Protein AF-A0A2V2CB16-F1 (afdb_monomer_lite)

Sequence (191 aa):
MALNQEYFDAIHIDVVKKKYYNANKVEAVFSDIRRQAEALYAENESMKAQLAAMNGKKFEIGDAVLSAQAIYREIVDKARARAAEIIAQAERQRDEAEEEIRQRQESAVQRVETCYARIKEQHMACIEAINSEWQEFLCGLFPEDAEQSVPPAAEFDSGPEAEPMAAPDDLEDKIGAIAQELFSIGAEDED

Secondary structure (DSSP, 8-state):
----HHHHHS------S-TT--HHHHHHHHHHHHHHHHHHHHHHHHHHHHHHHHHHHHHHHHHHHHHHHHHHHHHHHHHHHHHHHHHHHHHHHHHHHHHHHHHHHHHHHHHHHHHHHHHHHHHHHHHHHHHHHHHHHHHHHS-GGGTT-----------------PPPTTHHHHHHHHHHHHHHHTTSS--

Foldseek 3Di:
DQPAPVVLVVDDDPPPPDPPDDPVVVVVVSVVVNVVSVVVVVVVVVVVVVVVVVVVVVVVVVVVVVVVVVVVVVVVVVVVVVVVVVVVVVVVVVVVVVVVVVVVVVVVVVVVVVVVVVVVVVVVVVVVVVVVVVVCVVCVVDPVVPVPDDDPDDDPPPDDDDDDPDDPPCPVVVVVVVVVVVVVVVVVPPD

Radius of gyration: 61.18 Å; chains: 1; bounding box: 100×43×168 Å

pLDDT: mean 82.03, std 17.55, range [42.16, 98.38]

Structure (mmCIF, N/CA/C/O backbone):
data_AF-A0A2V2CB16-F1
#
_entry.id   AF-A0A2V2CB16-F1
#
loop_
_atom_site.group_PDB
_atom_site.id
_atom_site.type_symbol
_atom_site.label_atom_id
_atom_site.label_alt_id
_atom_site.label_comp_id
_atom_site.label_asym_id
_atom_site.label_entity_id
_atom_site.label_seq_id
_atom_site.pdbx_PDB_ins_code
_atom_site.Cartn_x
_atom_site.Cartn_y
_atom_site.Cartn_z
_atom_site.occupancy
_atom_site.B_iso_or_equiv
_atom_site.auth_seq_id
_atom_site.auth_comp_id
_atom_site.auth_asym_id
_atom_site.auth_atom_id
_atom_site.pdbx_PDB_model_num
ATOM 1 N N . MET A 1 1 ? -44.472 4.057 44.246 1.00 50.03 1 MET A N 1
ATOM 2 C CA . MET A 1 1 ? -44.584 4.159 45.716 1.00 50.03 1 MET A CA 1
ATOM 3 C C . MET A 1 1 ? -43.470 3.338 46.318 1.00 50.03 1 MET A C 1
ATOM 5 O O . MET A 1 1 ? -43.195 2.254 45.825 1.00 50.03 1 MET A O 1
ATOM 9 N N . ALA A 1 2 ? -42.794 3.901 47.300 1.00 61.88 2 ALA A N 1
ATOM 10 C CA . ALA A 1 2 ? -41.527 3.440 47.820 1.00 61.88 2 ALA A CA 1
ATOM 11 C C . ALA A 1 2 ? -41.808 2.895 49.239 1.00 61.88 2 ALA A C 1
ATOM 13 O O . ALA A 1 2 ? -42.367 3.623 50.059 1.00 61.88 2 ALA A O 1
ATOM 14 N N . LEU A 1 3 ? -41.556 1.600 49.488 1.00 65.56 3 LEU A N 1
ATOM 15 C CA . LEU A 1 3 ? -41.720 0.953 50.803 1.00 65.56 3 LEU A CA 1
ATOM 16 C C . LEU A 1 3 ? -40.627 1.459 51.759 1.00 65.56 3 LEU A C 1
ATOM 18 O O . LEU A 1 3 ? -39.617 0.794 51.965 1.00 65.56 3 LEU A O 1
ATOM 22 N N . ASN A 1 4 ? -40.807 2.673 52.268 1.00 68.50 4 ASN A N 1
ATOM 23 C CA . ASN A 1 4 ? -39.802 3.420 53.027 1.00 68.50 4 ASN A CA 1
ATOM 24 C C . ASN A 1 4 ? -40.134 3.397 54.522 1.00 68.50 4 ASN A C 1
ATOM 26 O O . ASN A 1 4 ? -41.269 3.089 54.884 1.00 68.50 4 ASN A O 1
ATOM 30 N N . GLN A 1 5 ? -39.196 3.810 55.381 1.00 70.56 5 GLN A N 1
ATOM 31 C CA . GLN A 1 5 ? -39.435 3.991 56.824 1.00 70.56 5 GLN A CA 1
ATOM 32 C C . GLN A 1 5 ? -40.754 4.735 57.091 1.00 70.56 5 GLN A C 1
ATOM 34 O O . GLN A 1 5 ? -41.628 4.227 57.780 1.00 70.56 5 GLN A O 1
ATOM 39 N N . GLU A 1 6 ? -40.954 5.865 56.406 1.00 74.69 6 GLU A N 1
ATOM 40 C CA . GLU A 1 6 ? -42.157 6.700 56.506 1.00 74.69 6 GLU A CA 1
ATOM 41 C C . GLU A 1 6 ? -43.448 5.955 56.137 1.00 74.69 6 GLU A C 1
ATOM 43 O O . GLU A 1 6 ? -44.493 6.187 56.739 1.00 74.69 6 GLU A O 1
ATOM 48 N N . TYR A 1 7 ? -43.389 5.032 55.170 1.00 76.88 7 TYR A N 1
ATOM 49 C CA . TYR A 1 7 ? -44.537 4.206 54.795 1.00 76.88 7 TYR A CA 1
ATOM 50 C C . TYR A 1 7 ? -44.883 3.208 55.904 1.00 76.88 7 TYR A C 1
ATOM 52 O O . TYR A 1 7 ? -46.056 3.031 56.217 1.00 76.88 7 TYR A O 1
ATOM 60 N N . PHE A 1 8 ? -43.880 2.582 56.524 1.00 70.94 8 PHE A N 1
ATOM 61 C CA . PHE A 1 8 ? -44.095 1.641 57.626 1.00 70.94 8 PHE A CA 1
ATOM 62 C C . PHE A 1 8 ? -44.420 2.320 58.959 1.00 70.94 8 PHE A C 1
ATOM 64 O O . PHE A 1 8 ? -45.056 1.700 59.811 1.00 70.94 8 PHE A O 1
ATOM 71 N N . ASP A 1 9 ? -44.001 3.566 59.151 1.00 71.44 9 ASP A N 1
ATOM 72 C CA . ASP A 1 9 ? -44.312 4.366 60.338 1.00 71.44 9 ASP A CA 1
ATOM 73 C C . ASP A 1 9 ? -45.721 4.971 60.253 1.00 71.44 9 ASP A C 1
ATOM 75 O O . ASP A 1 9 ? -46.390 5.140 61.271 1.00 71.44 9 ASP A O 1
ATOM 79 N N . ALA A 1 10 ? -46.227 5.209 59.038 1.00 76.00 10 ALA A N 1
ATOM 80 C CA . ALA A 1 10 ? -47.612 5.613 58.799 1.00 76.00 10 ALA A CA 1
ATOM 81 C C . ALA A 1 10 ? -48.637 4.478 59.022 1.00 76.00 10 ALA A C 1
ATOM 83 O O . ALA A 1 10 ? -49.836 4.745 59.143 1.00 76.00 10 ALA A O 1
ATOM 84 N N . ILE A 1 11 ? -48.201 3.213 59.089 1.00 70.69 11 ILE A N 1
ATOM 85 C CA . ILE A 1 11 ? -49.077 2.066 59.372 1.00 70.69 11 ILE A CA 1
ATOM 86 C C . ILE A 1 11 ? -49.297 1.979 60.887 1.00 70.69 11 ILE A C 1
ATOM 88 O O . ILE A 1 11 ? -48.547 1.329 61.612 1.00 70.69 11 ILE A O 1
ATOM 92 N N . HIS A 1 12 ? -50.357 2.624 61.375 1.00 62.97 12 HIS A N 1
ATOM 93 C CA . HIS A 1 12 ? -50.778 2.505 62.768 1.00 62.97 12 HIS A CA 1
ATOM 94 C C . HIS A 1 12 ? -51.846 1.414 62.911 1.00 62.97 12 HIS A C 1
ATOM 96 O O . HIS A 1 12 ? -52.990 1.584 62.489 1.00 62.97 12 HIS A O 1
ATOM 102 N N . ILE A 1 13 ? -51.474 0.266 63.482 1.00 63.03 13 ILE A N 1
ATOM 103 C CA . ILE A 1 13 ? -52.421 -0.816 63.771 1.00 63.03 13 ILE A CA 1
ATOM 104 C C . ILE A 1 13 ? -52.946 -0.612 65.185 1.00 63.03 13 ILE A C 1
ATOM 106 O O . ILE A 1 13 ? -52.249 -0.873 66.164 1.00 63.03 13 ILE A O 1
ATOM 110 N N . ASP A 1 14 ? -54.194 -0.167 65.289 1.00 58.72 14 ASP A N 1
ATOM 111 C CA . ASP A 1 14 ? -54.889 -0.043 66.565 1.00 58.72 14 ASP A CA 1
ATOM 112 C C . ASP A 1 14 ? -55.255 -1.447 67.081 1.00 58.72 14 ASP A C 1
ATOM 114 O O . ASP A 1 14 ? -56.290 -2.030 66.737 1.00 58.72 14 ASP A O 1
ATOM 118 N N . VAL A 1 15 ? -54.353 -2.056 67.859 1.00 55.62 15 VAL A N 1
ATOM 119 C CA . VAL A 1 15 ? -54.545 -3.385 68.463 1.00 55.62 15 VAL A CA 1
ATOM 120 C C . VAL A 1 15 ? -55.490 -3.262 69.664 1.00 55.62 15 VAL A C 1
ATOM 122 O O . VAL A 1 15 ? -55.146 -3.538 70.814 1.00 55.62 15 VAL A O 1
ATOM 125 N N . VAL A 1 16 ? -56.730 -2.845 69.413 1.00 49.88 16 VAL A N 1
ATOM 126 C CA . VAL A 1 16 ? -57.793 -2.820 70.419 1.00 49.88 16 VAL A CA 1
ATOM 127 C C . VAL A 1 16 ? -58.124 -4.258 70.794 1.00 49.88 16 VAL A C 1
ATOM 129 O O . VAL A 1 16 ? -58.891 -4.888 70.079 1.00 49.88 16 VAL A O 1
ATOM 132 N N . LYS A 1 17 ? -57.534 -4.782 71.883 1.00 53.44 17 LYS A N 1
ATOM 133 C CA . LYS A 1 17 ? -57.956 -5.932 72.730 1.00 53.44 17 LYS A CA 1
ATOM 134 C C . LYS A 1 17 ? -58.868 -7.007 72.087 1.00 53.44 17 LYS A C 1
ATOM 136 O O . LYS A 1 17 ? -59.773 -7.530 72.738 1.00 53.44 17 LYS A O 1
ATOM 141 N N . LYS A 1 18 ? -58.672 -7.374 70.823 1.00 51.56 18 LYS A N 1
ATOM 142 C CA . LYS A 1 18 ? -59.480 -8.371 70.116 1.00 51.56 18 LYS A CA 1
ATOM 143 C C . LYS A 1 18 ? -58.682 -9.668 70.095 1.00 51.56 18 LYS A C 1
ATOM 145 O O . LYS A 1 18 ? -57.527 -9.678 69.689 1.00 51.56 18 LYS A O 1
ATOM 150 N N . LYS A 1 19 ? -59.324 -10.743 70.561 1.00 58.81 19 LYS A N 1
ATOM 151 C CA . LYS A 1 19 ? -58.827 -12.104 70.870 1.00 58.81 19 LYS A CA 1
ATOM 152 C C . LYS A 1 19 ? -57.999 -12.841 69.788 1.00 58.81 19 LYS A C 1
ATOM 154 O O . LYS A 1 19 ? -57.757 -14.031 69.950 1.00 58.81 19 LYS A O 1
ATOM 159 N N . TYR A 1 20 ? -57.588 -12.202 68.696 1.00 63.41 20 TYR A N 1
ATOM 160 C CA . TYR A 1 20 ? -57.171 -12.889 67.471 1.00 63.41 20 TYR A CA 1
ATOM 161 C C . TYR A 1 20 ? -55.665 -12.830 67.170 1.00 63.41 20 TYR A C 1
ATOM 163 O O . TYR A 1 20 ? -55.170 -13.749 66.525 1.00 63.41 20 TYR A O 1
ATOM 171 N N . TYR A 1 21 ? -54.908 -11.843 67.674 1.00 65.31 21 TYR A N 1
ATOM 172 C CA . TYR A 1 21 ? -53.459 -11.755 67.426 1.00 65.31 21 TYR A CA 1
ATOM 173 C C . TYR A 1 21 ? -52.671 -11.277 68.651 1.00 65.31 21 TYR A C 1
ATOM 175 O O . TYR A 1 21 ? -53.127 -10.434 69.421 1.00 65.31 21 TYR A O 1
ATOM 183 N N . ASN A 1 22 ? -51.469 -11.830 68.836 1.00 79.56 22 ASN A N 1
ATOM 184 C CA . ASN A 1 22 ? -50.544 -11.435 69.898 1.00 79.56 22 ASN A CA 1
ATOM 185 C C . ASN A 1 22 ? -49.755 -10.197 69.447 1.00 79.56 22 ASN A C 1
ATOM 187 O O . ASN A 1 22 ? -48.957 -10.296 68.516 1.00 79.56 22 ASN A O 1
ATOM 191 N N . ALA A 1 23 ? -49.963 -9.064 70.121 1.00 76.06 23 ALA A N 1
ATOM 192 C CA . ALA A 1 23 ? -49.341 -7.782 69.785 1.00 76.06 23 ALA A CA 1
ATOM 193 C C . ALA A 1 23 ? -47.807 -7.860 69.676 1.00 76.06 23 ALA A C 1
ATOM 195 O O . ALA A 1 23 ? -47.240 -7.344 68.722 1.00 76.06 23 ALA A O 1
ATOM 196 N N . ASN A 1 24 ? -47.143 -8.597 70.573 1.00 79.81 24 ASN A N 1
ATOM 197 C CA . ASN A 1 24 ? -45.684 -8.739 70.554 1.00 79.81 24 ASN A CA 1
ATOM 198 C C . ASN A 1 24 ? -45.197 -9.506 69.316 1.00 79.81 24 ASN A C 1
ATOM 200 O O . ASN A 1 24 ? -44.142 -9.200 68.772 1.00 79.81 24 ASN A O 1
ATOM 204 N N . LYS A 1 25 ? -45.963 -10.507 68.859 1.00 81.44 25 LYS A N 1
ATOM 205 C CA . LYS A 1 25 ? -45.630 -11.254 67.635 1.00 81.44 25 LYS A CA 1
ATOM 206 C C . LYS A 1 25 ? -45.849 -10.409 66.384 1.00 81.44 25 LYS A C 1
ATOM 208 O O . LYS A 1 25 ? -45.072 -10.520 65.447 1.00 81.44 25 LYS A O 1
ATOM 213 N N . VAL A 1 26 ? -46.896 -9.586 66.374 1.00 81.75 26 VAL A N 1
ATOM 214 C CA . VAL A 1 26 ? -47.189 -8.676 65.260 1.00 81.75 26 VAL A CA 1
ATOM 215 C C . VAL A 1 26 ? -46.087 -7.623 65.140 1.00 81.75 26 VAL A C 1
ATOM 217 O O . VAL A 1 26 ? -45.531 -7.464 64.059 1.00 81.75 26 VAL A O 1
ATOM 220 N N . GLU A 1 27 ? -45.694 -6.993 66.248 1.00 81.44 27 GLU A N 1
ATOM 221 C CA . GLU A 1 27 ? -44.611 -6.002 66.256 1.00 81.44 27 GLU A CA 1
ATOM 222 C C . GLU A 1 27 ? -43.266 -6.607 65.821 1.00 81.44 27 GLU A C 1
ATOM 224 O O . GLU A 1 27 ? -42.550 -6.012 65.019 1.00 81.44 27 GLU A O 1
ATOM 229 N N . ALA A 1 28 ? -42.945 -7.826 66.273 1.00 84.38 28 ALA A N 1
ATOM 230 C CA . ALA A 1 28 ? -41.733 -8.527 65.848 1.00 84.38 28 ALA A CA 1
ATOM 231 C C . ALA A 1 28 ? -41.701 -8.772 64.327 1.00 84.38 28 ALA A C 1
ATOM 233 O O . ALA A 1 28 ? -40.673 -8.553 63.691 1.00 84.38 28 ALA A O 1
ATOM 234 N N . VAL A 1 29 ? -42.832 -9.172 63.731 1.00 86.50 29 VAL A N 1
ATOM 235 C CA . VAL A 1 29 ? -42.940 -9.370 62.276 1.00 86.50 29 VAL A CA 1
ATOM 236 C C . VAL A 1 29 ? -42.817 -8.043 61.523 1.00 86.50 29 VAL A C 1
ATOM 238 O O . VAL A 1 29 ? -42.115 -7.988 60.518 1.00 86.50 29 VAL A O 1
ATOM 241 N N . PHE A 1 30 ? -43.432 -6.958 62.004 1.00 82.94 30 PHE A N 1
ATOM 242 C CA . PHE A 1 30 ? -43.281 -5.634 61.385 1.00 82.94 30 PHE A CA 1
ATOM 243 C C . PHE A 1 30 ? -41.851 -5.101 61.472 1.00 82.94 30 PHE A C 1
ATOM 245 O O . PHE A 1 30 ? -41.357 -4.534 60.500 1.00 82.94 30 PHE A O 1
ATOM 252 N N . SER A 1 31 ? -41.168 -5.319 62.596 1.00 83.69 31 SER A N 1
ATOM 253 C CA . SER A 1 31 ? -39.754 -4.973 62.751 1.00 83.69 31 SER A CA 1
ATOM 254 C C . SER A 1 31 ? -38.871 -5.732 61.754 1.00 83.69 31 SER A C 1
ATOM 256 O O . SER A 1 31 ? -38.017 -5.121 61.110 1.00 83.69 31 SER A O 1
ATOM 258 N N . ASP A 1 32 ? -39.116 -7.030 61.550 1.00 88.06 32 ASP A N 1
ATOM 259 C CA . ASP A 1 32 ? -38.389 -7.819 60.551 1.00 88.06 32 ASP A CA 1
ATOM 260 C C . ASP A 1 32 ? -38.689 -7.368 59.114 1.00 88.06 32 ASP A C 1
ATOM 262 O O . ASP A 1 32 ? -37.770 -7.271 58.301 1.00 88.06 32 ASP A O 1
ATOM 266 N N . ILE A 1 33 ? -39.947 -7.035 58.802 1.00 85.88 33 ILE A N 1
ATOM 267 C CA . ILE A 1 33 ? -40.339 -6.502 57.487 1.00 85.88 33 ILE A CA 1
ATOM 268 C C . ILE A 1 33 ? -39.667 -5.148 57.223 1.00 85.88 33 ILE A C 1
ATOM 270 O O . ILE A 1 33 ? -39.150 -4.944 56.125 1.00 85.88 33 ILE A O 1
ATOM 274 N N . ARG A 1 34 ? -39.618 -4.244 58.213 1.00 83.75 34 ARG A N 1
ATOM 275 C CA . ARG A 1 34 ? -38.900 -2.959 58.103 1.00 83.75 34 ARG A CA 1
ATOM 276 C C . ARG A 1 34 ? -37.420 -3.186 57.810 1.00 83.75 34 ARG A C 1
ATOM 278 O O . ARG A 1 34 ? -36.908 -2.660 56.827 1.00 83.75 34 ARG A O 1
ATOM 285 N N . ARG A 1 35 ? -36.767 -4.061 58.583 1.00 87.31 35 ARG A N 1
ATOM 286 C CA . ARG A 1 35 ? -35.353 -4.412 58.386 1.00 87.31 35 ARG A CA 1
ATOM 287 C C . ARG A 1 35 ? -35.085 -4.974 56.987 1.00 87.31 35 ARG A C 1
ATOM 289 O O . ARG A 1 35 ? -34.094 -4.615 56.358 1.00 87.31 35 ARG A O 1
ATOM 296 N N . GLN A 1 36 ? -35.953 -5.855 56.491 1.00 87.88 36 GLN A N 1
ATOM 297 C CA . GLN A 1 36 ? -35.824 -6.418 55.144 1.00 87.88 36 GLN A CA 1
ATOM 298 C C . GLN A 1 36 ? -36.053 -5.362 54.055 1.00 87.88 36 GLN A C 1
ATOM 300 O O . GLN A 1 36 ? -35.326 -5.347 53.066 1.00 87.88 36 GLN A O 1
ATOM 305 N N . ALA A 1 37 ? -37.024 -4.465 54.235 1.00 85.69 37 ALA A N 1
ATOM 306 C CA . ALA A 1 37 ? -37.298 -3.391 53.287 1.00 85.69 37 ALA A CA 1
ATOM 307 C C . ALA A 1 37 ? -36.142 -2.381 53.206 1.00 85.69 37 ALA A C 1
ATOM 309 O O . ALA A 1 37 ? -35.749 -2.002 52.106 1.00 85.69 37 ALA A O 1
ATOM 310 N N . GLU A 1 38 ? -35.558 -2.000 54.345 1.00 85.81 38 GLU A N 1
ATOM 311 C CA . GLU A 1 38 ? -34.368 -1.140 54.414 1.00 85.81 38 GLU A CA 1
ATOM 312 C C . GLU A 1 38 ? -33.160 -1.795 53.726 1.00 85.81 38 GLU A C 1
ATOM 314 O O . GLU A 1 38 ? -32.481 -1.155 52.921 1.00 85.81 38 GLU A O 1
ATOM 319 N N . ALA A 1 39 ? -32.925 -3.087 53.981 1.00 89.56 39 ALA A N 1
ATOM 320 C CA . ALA A 1 39 ? -31.847 -3.841 53.342 1.00 89.56 39 ALA A CA 1
ATOM 321 C C . ALA A 1 39 ? -32.021 -3.915 51.816 1.00 89.56 39 ALA A C 1
ATOM 323 O O . ALA A 1 39 ? -31.075 -3.644 51.075 1.00 89.56 39 ALA A O 1
ATOM 324 N N . LEU A 1 40 ? -33.238 -4.207 51.342 1.00 89.19 40 LEU A N 1
ATOM 325 C CA . LEU A 1 40 ? -33.558 -4.224 49.913 1.00 89.19 40 LEU A CA 1
ATOM 326 C C . LEU A 1 40 ? -33.400 -2.843 49.273 1.00 89.19 40 LEU A C 1
ATOM 328 O O . LEU A 1 40 ? -32.948 -2.747 48.134 1.00 89.19 40 LEU A O 1
ATOM 332 N N . TYR A 1 41 ? -33.741 -1.768 49.987 1.00 87.56 41 TYR A N 1
ATOM 333 C CA . TYR A 1 41 ? -33.540 -0.405 49.501 1.00 87.56 41 TYR A CA 1
ATOM 334 C C . TYR A 1 41 ? -32.062 -0.069 49.327 1.00 87.56 41 TYR A C 1
ATOM 336 O O . TYR A 1 41 ? -31.665 0.439 48.276 1.00 87.56 41 TYR A O 1
ATOM 344 N N . ALA A 1 42 ? -31.249 -0.384 50.334 1.00 88.81 42 ALA A N 1
ATOM 345 C CA . ALA A 1 42 ? -29.809 -0.172 50.286 1.00 88.81 42 ALA A CA 1
ATOM 346 C C . ALA A 1 42 ? -29.155 -0.979 49.151 1.00 88.81 42 ALA A C 1
ATOM 348 O O . ALA A 1 42 ? -28.302 -0.460 48.427 1.00 88.81 42 ALA A O 1
ATOM 349 N N . GLU A 1 43 ? -29.589 -2.225 48.945 1.00 92.31 43 GLU A N 1
ATOM 350 C CA . GLU A 1 43 ? -29.127 -3.058 47.835 1.00 92.31 43 GLU A CA 1
ATOM 351 C C . GLU A 1 43 ? -29.545 -2.480 46.475 1.00 92.31 43 GLU A C 1
ATOM 353 O O . GLU A 1 43 ? -28.732 -2.426 45.550 1.00 92.31 43 GLU A O 1
ATOM 358 N N . ASN A 1 44 ? -30.775 -1.970 46.353 1.00 90.94 44 ASN A N 1
ATOM 359 C CA . ASN A 1 44 ? -31.267 -1.356 45.119 1.00 90.94 44 ASN A CA 1
ATOM 360 C C . ASN A 1 44 ? -30.469 -0.097 44.746 1.00 90.94 44 ASN A C 1
ATOM 362 O O . ASN A 1 44 ? -30.072 0.067 43.592 1.00 90.94 44 ASN A O 1
ATOM 366 N N . GLU A 1 45 ? -30.179 0.767 45.720 1.00 92.88 45 GLU A N 1
ATOM 367 C CA . GLU A 1 45 ? -29.344 1.953 45.506 1.00 92.88 45 GLU A CA 1
ATOM 368 C C . GLU A 1 45 ? -27.898 1.580 45.148 1.00 92.88 45 GLU A C 1
ATOM 370 O O . GLU A 1 45 ? -27.324 2.159 44.222 1.00 92.88 45 GLU A O 1
ATOM 375 N N . SER A 1 46 ? -27.330 0.550 45.785 1.00 95.06 46 SER A N 1
ATOM 376 C CA . SER A 1 46 ? -26.013 0.018 45.411 1.00 95.06 46 SER A CA 1
ATOM 377 C C . SER A 1 46 ? -25.999 -0.505 43.971 1.00 95.06 46 SER A C 1
ATOM 379 O O . SER A 1 46 ? -25.108 -0.166 43.191 1.00 95.06 46 SER A O 1
ATOM 381 N N . MET A 1 47 ? -27.019 -1.268 43.572 1.00 94.75 47 MET A N 1
ATOM 382 C CA . MET A 1 47 ? -27.159 -1.787 42.209 1.00 94.75 47 MET A CA 1
ATOM 383 C C . MET A 1 47 ? -27.301 -0.665 41.175 1.00 94.75 47 MET A C 1
ATOM 385 O O . MET A 1 47 ? -26.662 -0.715 40.122 1.00 94.75 47 MET A O 1
ATOM 389 N N . LYS A 1 48 ? -28.073 0.389 41.470 1.00 95.12 48 LYS A N 1
ATOM 390 C CA . LYS A 1 48 ? -28.173 1.574 40.600 1.00 95.12 48 LYS A CA 1
ATOM 391 C C . LYS A 1 48 ? -26.834 2.292 40.455 1.00 95.12 48 LYS A C 1
ATOM 393 O O . LYS A 1 48 ? -26.465 2.654 39.337 1.00 95.12 48 LYS A O 1
ATOM 398 N N . ALA A 1 49 ? -26.094 2.469 41.549 1.00 94.50 49 ALA A N 1
ATOM 399 C CA . ALA A 1 49 ? -24.772 3.089 41.515 1.00 94.50 49 ALA A CA 1
ATOM 400 C C . ALA A 1 49 ? -23.781 2.261 40.676 1.00 94.50 49 ALA A C 1
ATOM 402 O O . ALA A 1 49 ? -23.057 2.810 39.841 1.00 94.50 49 ALA A O 1
ATOM 403 N N . GLN A 1 50 ? -23.796 0.934 40.829 1.00 94.12 50 GLN A N 1
ATOM 404 C CA . GLN A 1 50 ? -22.982 0.021 40.022 1.00 94.12 50 GLN A CA 1
ATOM 405 C C . GLN A 1 50 ? -23.361 0.064 38.535 1.00 94.12 50 GLN A C 1
ATOM 407 O O . GLN A 1 50 ? -22.473 0.100 37.681 1.00 94.12 50 GLN A O 1
ATOM 412 N N . LEU A 1 51 ? -24.656 0.123 38.205 1.00 94.56 51 LEU A N 1
ATOM 413 C CA . LEU A 1 51 ? -25.130 0.273 36.825 1.00 94.56 51 LEU A CA 1
ATOM 414 C C . LEU A 1 51 ? -24.690 1.600 36.204 1.00 94.56 51 LEU A C 1
ATOM 416 O O . LEU A 1 51 ? -24.245 1.617 35.056 1.00 94.56 51 LEU A O 1
ATOM 420 N N . ALA A 1 52 ? -24.774 2.705 36.947 1.00 94.19 52 ALA A N 1
ATOM 421 C CA . ALA A 1 52 ? -24.303 4.006 36.477 1.00 94.19 52 ALA A CA 1
ATOM 422 C C . ALA A 1 52 ? -22.793 3.979 36.182 1.00 94.19 52 ALA A C 1
ATOM 424 O O . ALA A 1 52 ? -22.365 4.405 35.108 1.00 94.19 52 ALA A O 1
ATOM 425 N N . ALA A 1 53 ? -21.997 3.394 37.083 1.00 94.19 53 ALA A N 1
ATOM 426 C CA . ALA A 1 53 ? -20.560 3.228 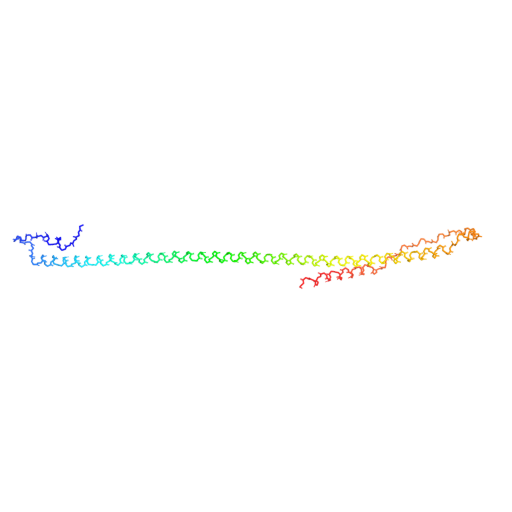36.885 1.00 94.19 53 ALA A CA 1
ATOM 427 C C . ALA A 1 53 ? -20.229 2.324 35.681 1.00 94.19 53 ALA A C 1
ATOM 429 O O . ALA A 1 53 ? -19.323 2.628 34.905 1.00 94.19 53 ALA A O 1
ATOM 430 N N . MET A 1 54 ? -20.967 1.225 35.495 1.00 93.38 54 MET A N 1
ATOM 431 C CA . MET A 1 54 ? -20.781 0.318 34.358 1.00 93.38 54 MET A CA 1
ATOM 432 C C . MET A 1 54 ? -21.129 0.997 33.027 1.00 93.38 54 MET A C 1
ATOM 434 O O . MET A 1 54 ? -20.393 0.855 32.051 1.00 93.38 54 MET A O 1
ATOM 438 N N . ASN A 1 55 ? -22.219 1.763 32.987 1.00 93.81 55 ASN A N 1
ATOM 439 C CA . ASN A 1 55 ? -22.625 2.495 31.791 1.00 93.81 55 ASN A CA 1
ATOM 440 C C . ASN A 1 55 ? -21.609 3.577 31.401 1.00 93.81 55 ASN A C 1
ATOM 442 O O . ASN A 1 55 ? -21.338 3.730 30.211 1.00 93.81 55 ASN A O 1
ATOM 446 N N . GLY A 1 56 ? -20.999 4.263 32.375 1.00 92.44 56 GLY A N 1
ATOM 447 C CA . GLY A 1 56 ? -19.895 5.195 32.117 1.00 92.44 56 GLY A CA 1
ATOM 448 C C . GLY A 1 56 ? -18.714 4.508 31.427 1.00 92.44 56 GLY A C 1
ATOM 449 O O . GLY A 1 56 ? -18.315 4.903 30.334 1.00 92.44 56 GLY A O 1
ATOM 450 N N . LYS A 1 57 ? -18.244 3.387 31.988 1.00 93.12 57 LYS A N 1
ATOM 451 C CA . LYS A 1 57 ? -17.156 2.589 31.392 1.00 93.12 57 LYS A CA 1
ATOM 452 C C . LYS A 1 57 ? -17.497 2.068 29.995 1.00 93.12 57 LYS A C 1
ATOM 454 O O . LYS A 1 57 ? -16.639 2.030 29.120 1.00 93.12 57 LYS A O 1
ATOM 459 N N . LYS A 1 58 ? -18.750 1.663 29.758 1.00 93.00 58 LYS A N 1
ATOM 460 C CA . LYS A 1 58 ? -19.207 1.217 28.432 1.00 93.00 58 LYS A CA 1
ATOM 461 C C . LYS A 1 58 ? -19.076 2.328 27.387 1.00 93.00 58 LYS A C 1
ATOM 463 O O . LYS A 1 58 ? -18.701 2.038 26.253 1.00 93.00 58 LYS A O 1
ATOM 468 N N . PHE A 1 59 ? -19.383 3.570 27.758 1.00 92.94 59 PHE A N 1
ATOM 469 C CA . PHE A 1 59 ? -19.239 4.718 26.866 1.00 92.94 59 PHE A CA 1
ATOM 470 C C . PHE A 1 59 ? -17.767 4.994 26.537 1.00 92.94 59 PHE A C 1
ATOM 472 O O . PHE A 1 59 ? -17.428 5.116 25.365 1.00 92.94 59 PHE A O 1
ATOM 479 N N . GLU A 1 60 ? -16.891 4.988 27.545 1.00 94.31 60 GLU A N 1
ATOM 480 C CA . GLU A 1 60 ? -15.441 5.168 27.365 1.00 94.31 60 GLU A CA 1
ATOM 481 C C . GLU A 1 60 ? -14.833 4.099 26.446 1.00 94.31 60 GLU A C 1
ATOM 483 O O . GLU A 1 60 ? -14.057 4.413 25.545 1.00 94.31 60 GLU A O 1
ATOM 488 N N . ILE A 1 61 ? -15.227 2.832 26.623 1.00 94.31 61 ILE A N 1
ATOM 489 C CA . ILE A 1 61 ? -14.800 1.738 25.739 1.00 94.31 61 ILE A CA 1
ATOM 490 C C . ILE A 1 61 ? -15.311 1.971 24.314 1.00 94.31 61 ILE A C 1
ATOM 492 O O . ILE A 1 61 ? -14.567 1.765 23.357 1.00 94.31 61 ILE A O 1
ATOM 496 N N . GLY A 1 62 ? -16.566 2.400 24.158 1.00 94.88 62 GLY A N 1
ATOM 497 C CA . GLY A 1 62 ? -17.141 2.714 22.851 1.00 94.88 62 GLY A CA 1
ATOM 498 C C . GLY A 1 62 ? -16.358 3.802 22.116 1.00 94.88 62 GLY A C 1
ATOM 499 O O . GLY A 1 62 ? -16.021 3.624 20.947 1.00 94.88 62 GLY A O 1
ATOM 500 N N . ASP A 1 63 ? -16.013 4.884 22.811 1.00 95.81 63 ASP A N 1
ATOM 501 C CA . ASP A 1 63 ? -15.250 5.998 22.244 1.00 95.81 63 ASP A CA 1
ATOM 502 C C . ASP A 1 63 ? -13.818 5.581 21.871 1.00 95.81 63 ASP A C 1
ATOM 504 O O . ASP A 1 63 ? -13.357 5.826 20.753 1.00 95.81 63 ASP A O 1
ATOM 508 N N . ALA A 1 64 ? -13.144 4.826 22.746 1.00 95.56 64 ALA A N 1
ATOM 509 C CA . ALA A 1 64 ? -11.820 4.275 22.464 1.00 95.56 64 ALA A CA 1
ATOM 510 C C . ALA A 1 64 ? -11.820 3.346 21.235 1.00 95.56 64 ALA A C 1
ATOM 512 O O . ALA A 1 64 ? -10.907 3.405 20.410 1.00 95.56 64 ALA A O 1
ATOM 513 N N . VAL A 1 65 ? -12.853 2.509 21.076 1.00 96.25 65 VAL A N 1
ATOM 514 C CA . VAL A 1 65 ? -12.994 1.618 19.913 1.00 96.25 65 VAL A CA 1
ATOM 515 C C . VAL A 1 65 ? -13.210 2.415 18.628 1.00 96.25 65 VAL A C 1
ATOM 517 O O . VAL A 1 65 ? -12.588 2.101 17.613 1.00 96.25 65 VAL A O 1
ATOM 520 N N . LEU A 1 66 ? -14.051 3.450 18.650 1.00 96.56 66 LEU A N 1
ATOM 521 C CA . LEU A 1 66 ? -14.281 4.306 17.482 1.00 96.56 66 LEU A CA 1
ATOM 522 C C . LEU A 1 66 ? -13.018 5.087 17.095 1.00 96.56 66 LEU A C 1
ATOM 524 O O . LEU A 1 66 ? -12.673 5.143 15.913 1.00 96.56 66 LEU A O 1
ATOM 528 N N . SER A 1 67 ? -12.293 5.618 18.083 1.00 97.06 67 SER A N 1
ATOM 529 C CA . SER A 1 67 ? -10.998 6.274 17.883 1.00 97.06 67 SER A CA 1
ATOM 530 C C . SER A 1 67 ? -9.975 5.322 17.255 1.00 97.06 67 SER A C 1
ATOM 532 O O . SER A 1 67 ? -9.382 5.636 16.222 1.00 97.06 67 SER A O 1
ATOM 534 N N . ALA A 1 68 ? -9.838 4.110 17.801 1.00 96.38 68 ALA A N 1
ATOM 535 C CA . ALA A 1 68 ? -8.951 3.092 17.246 1.00 96.38 68 ALA A CA 1
ATOM 536 C C . ALA A 1 68 ? -9.333 2.733 15.801 1.00 96.38 68 ALA A C 1
ATOM 538 O O . ALA A 1 68 ? -8.466 2.669 14.932 1.00 96.38 68 ALA A O 1
ATOM 539 N N . GLN A 1 69 ? -10.626 2.556 15.506 1.00 96.69 69 GLN A N 1
ATOM 540 C CA . GLN A 1 69 ? -11.100 2.284 14.145 1.00 96.69 69 GLN A CA 1
ATOM 541 C C . GLN A 1 69 ? -10.759 3.408 13.162 1.00 96.69 69 GLN A C 1
ATOM 543 O O . GLN A 1 69 ? -10.385 3.114 12.025 1.00 96.69 69 GLN A O 1
ATOM 548 N N . ALA A 1 70 ? -10.872 4.672 13.573 1.00 96.69 70 ALA A N 1
ATOM 549 C CA . ALA A 1 70 ? -10.499 5.808 12.734 1.00 96.69 70 ALA A CA 1
ATOM 550 C C . ALA A 1 70 ? -8.997 5.793 12.410 1.00 96.69 70 ALA A C 1
ATOM 552 O O . ALA A 1 70 ? -8.625 5.890 11.240 1.00 96.69 70 ALA A O 1
ATOM 553 N N . ILE A 1 71 ? -8.152 5.564 13.421 1.00 97.38 71 ILE A N 1
ATOM 554 C CA . ILE A 1 71 ? -6.695 5.457 13.254 1.00 97.38 71 ILE A CA 1
ATOM 555 C C . ILE A 1 71 ? -6.341 4.294 12.319 1.00 97.38 71 ILE A C 1
ATOM 557 O O . ILE A 1 71 ? -5.521 4.451 11.417 1.00 97.38 71 ILE A O 1
ATOM 561 N N . TYR A 1 72 ? -6.977 3.129 12.480 1.00 97.12 72 TYR A N 1
ATOM 562 C CA . TYR A 1 72 ? -6.729 1.987 11.598 1.00 97.12 72 TYR A CA 1
ATOM 563 C C . TYR A 1 72 ? -7.097 2.280 10.145 1.00 97.12 72 TYR A C 1
ATOM 565 O O . TYR A 1 72 ? -6.326 1.936 9.251 1.00 97.12 72 TYR A O 1
ATOM 573 N N . ARG A 1 73 ? -8.244 2.925 9.896 1.00 97.81 73 ARG A N 1
ATOM 574 C CA . ARG A 1 73 ? -8.634 3.325 8.535 1.00 97.81 73 ARG A CA 1
ATOM 575 C C . ARG A 1 73 ? -7.606 4.272 7.929 1.00 97.81 73 ARG A C 1
ATOM 577 O O . ARG A 1 73 ? -7.144 4.022 6.824 1.00 97.81 73 ARG A O 1
ATOM 584 N N . GLU A 1 74 ? -7.168 5.273 8.686 1.00 98.12 74 GLU A N 1
ATOM 585 C CA . GLU A 1 74 ? -6.142 6.213 8.234 1.00 98.12 74 GLU A CA 1
ATOM 586 C C . GLU A 1 74 ? -4.814 5.512 7.899 1.00 98.12 74 GLU A C 1
ATOM 588 O O . GLU A 1 74 ? -4.191 5.810 6.879 1.00 98.12 74 GLU A O 1
ATOM 593 N N . ILE A 1 75 ? -4.378 4.555 8.725 1.00 98.00 75 ILE A N 1
ATOM 594 C CA . ILE A 1 75 ? -3.166 3.766 8.464 1.00 98.00 75 ILE A CA 1
ATOM 595 C C . ILE A 1 75 ? -3.317 2.952 7.175 1.00 98.00 75 ILE A C 1
ATOM 597 O O . ILE A 1 75 ? -2.397 2.930 6.355 1.00 98.00 75 ILE A O 1
ATOM 601 N N . VAL A 1 76 ? -4.467 2.302 6.979 1.00 98.19 76 VAL A N 1
ATOM 602 C CA . VAL A 1 76 ? -4.747 1.509 5.774 1.00 98.19 76 VAL A CA 1
ATOM 603 C C . VAL A 1 76 ? -4.765 2.393 4.530 1.00 98.19 76 VAL A C 1
ATOM 605 O O . VAL A 1 76 ? -4.155 2.031 3.524 1.00 98.19 76 VAL A O 1
ATOM 608 N N . ASP A 1 77 ? -5.397 3.561 4.591 1.00 98.38 77 ASP A N 1
ATOM 609 C CA . ASP A 1 77 ? -5.472 4.482 3.457 1.00 98.38 77 ASP A CA 1
ATOM 610 C C . ASP A 1 77 ? -4.091 5.045 3.098 1.00 98.38 77 ASP A C 1
ATOM 612 O O . ASP A 1 77 ? -3.709 5.051 1.926 1.00 98.38 77 ASP A O 1
ATOM 616 N N . LYS A 1 78 ? -3.277 5.409 4.099 1.00 98.19 78 LYS A N 1
ATOM 617 C CA . LYS A 1 78 ? -1.876 5.810 3.883 1.00 98.19 78 LYS A CA 1
ATOM 618 C C . LYS A 1 78 ? -1.040 4.687 3.273 1.00 98.19 78 LYS A C 1
ATOM 620 O O . LYS A 1 78 ? -0.225 4.945 2.390 1.00 98.19 78 LYS A O 1
ATOM 625 N N . ALA A 1 79 ? -1.221 3.449 3.733 1.00 98.12 79 ALA A N 1
ATOM 626 C CA . ALA A 1 79 ? -0.511 2.298 3.184 1.00 98.12 79 ALA A CA 1
ATOM 627 C C . ALA A 1 79 ? -0.903 2.040 1.721 1.00 98.12 79 ALA A C 1
ATOM 629 O O . ALA A 1 79 ? -0.030 1.801 0.890 1.00 98.12 79 ALA A O 1
ATOM 630 N N . ARG A 1 80 ? -2.195 2.156 1.390 1.00 98.12 80 ARG A N 1
ATOM 631 C CA . ARG A 1 80 ? -2.700 2.033 0.015 1.00 98.12 80 ARG A CA 1
ATOM 632 C C . ARG A 1 80 ? -2.154 3.121 -0.903 1.00 98.12 80 ARG A C 1
ATOM 634 O O . ARG A 1 80 ? -1.720 2.800 -2.003 1.00 98.12 80 ARG A O 1
ATOM 641 N N . ALA A 1 81 ? -2.129 4.373 -0.448 1.00 98.31 81 ALA A N 1
ATOM 642 C CA . ALA A 1 81 ? -1.567 5.482 -1.218 1.00 98.31 81 ALA A CA 1
ATOM 643 C C . ALA A 1 81 ? -0.080 5.252 -1.530 1.00 98.31 81 ALA A C 1
ATOM 645 O O . ALA A 1 81 ? 0.322 5.314 -2.687 1.00 98.31 81 ALA A O 1
ATOM 646 N N . ARG A 1 82 ? 0.714 4.869 -0.522 1.00 97.81 82 ARG A N 1
ATOM 647 C CA . ARG A 1 82 ? 2.137 4.543 -0.716 1.00 97.81 82 ARG A CA 1
ATOM 648 C C . ARG A 1 82 ? 2.348 3.356 -1.652 1.00 97.81 82 ARG A C 1
ATOM 650 O O . ARG A 1 82 ? 3.259 3.382 -2.468 1.00 97.81 82 ARG A O 1
ATOM 657 N N . ALA A 1 83 ? 1.519 2.317 -1.551 1.00 98.19 83 ALA A N 1
ATOM 658 C CA . ALA A 1 83 ? 1.599 1.177 -2.460 1.00 98.19 83 ALA A CA 1
ATOM 659 C C . ALA A 1 83 ? 1.322 1.596 -3.913 1.00 98.19 83 ALA A C 1
ATOM 661 O O . ALA A 1 83 ? 2.053 1.190 -4.810 1.00 98.19 83 ALA A O 1
ATOM 662 N N . ALA A 1 84 ? 0.316 2.446 -4.139 1.00 98.12 84 ALA A N 1
ATOM 663 C CA . ALA A 1 84 ? 0.015 2.980 -5.465 1.00 98.12 84 ALA A CA 1
ATOM 664 C C . ALA A 1 84 ? 1.163 3.842 -6.020 1.00 98.12 84 ALA A C 1
ATOM 666 O O . ALA A 1 84 ? 1.501 3.719 -7.192 1.00 98.12 84 ALA A O 1
ATOM 667 N N . GLU A 1 85 ? 1.799 4.667 -5.183 1.00 98.25 85 GLU A N 1
ATOM 668 C CA . GLU A 1 85 ? 2.976 5.457 -5.572 1.00 98.25 85 GLU A CA 1
ATOM 669 C C . GLU A 1 85 ? 4.156 4.569 -5.987 1.00 98.25 85 GLU A C 1
ATOM 671 O O . GLU A 1 85 ? 4.780 4.827 -7.015 1.00 98.25 85 GLU A O 1
ATOM 676 N N . ILE A 1 86 ? 4.433 3.501 -5.231 1.00 98.19 86 ILE A N 1
ATOM 677 C CA . ILE A 1 86 ? 5.507 2.548 -5.547 1.00 98.19 86 ILE A CA 1
ATOM 678 C C . ILE A 1 86 ? 5.230 1.841 -6.875 1.00 98.19 86 ILE A C 1
ATOM 680 O O . ILE A 1 86 ? 6.134 1.731 -7.700 1.00 98.19 86 ILE A O 1
ATOM 684 N N . ILE A 1 87 ? 3.993 1.387 -7.099 1.00 98.31 87 ILE A N 1
ATOM 685 C CA . ILE A 1 87 ? 3.604 0.740 -8.360 1.00 98.31 87 ILE A CA 1
ATOM 686 C C . ILE A 1 87 ? 3.781 1.716 -9.524 1.00 98.31 87 ILE A C 1
ATOM 688 O O . ILE A 1 87 ? 4.455 1.382 -10.491 1.00 98.31 87 ILE A O 1
ATOM 692 N N . ALA A 1 88 ? 3.270 2.943 -9.400 1.00 98.19 88 ALA A N 1
ATOM 693 C CA . ALA A 1 88 ? 3.405 3.953 -10.445 1.00 98.19 88 ALA A CA 1
ATOM 694 C C . ALA A 1 88 ? 4.875 4.307 -10.732 1.00 98.19 88 ALA A C 1
ATOM 696 O O . ALA A 1 88 ? 5.238 4.577 -11.875 1.00 98.19 88 ALA A O 1
ATOM 697 N N . GLN A 1 89 ? 5.736 4.320 -9.711 1.00 98.12 89 GLN A N 1
ATOM 698 C CA . GLN A 1 89 ? 7.170 4.533 -9.897 1.00 98.12 89 GLN A CA 1
ATOM 699 C C . GLN A 1 89 ? 7.832 3.350 -10.615 1.00 98.12 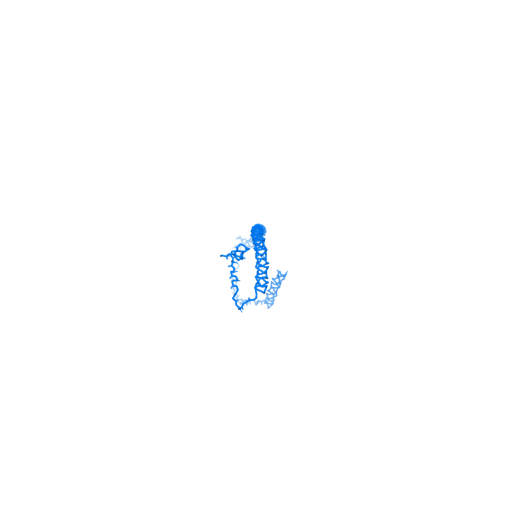89 GLN A C 1
ATOM 701 O O . GLN A 1 89 ? 8.641 3.571 -11.512 1.00 98.12 89 GLN A O 1
ATOM 706 N N . ALA A 1 90 ? 7.486 2.117 -10.245 1.00 97.81 90 ALA A N 1
ATOM 707 C CA . ALA A 1 90 ? 8.010 0.915 -10.886 1.00 97.81 90 ALA A CA 1
ATOM 708 C C . ALA A 1 90 ? 7.575 0.813 -12.356 1.00 97.81 90 ALA A C 1
ATOM 710 O O . ALA A 1 90 ? 8.386 0.457 -13.205 1.00 97.81 90 ALA A O 1
ATOM 711 N N . GLU A 1 91 ? 6.329 1.176 -12.669 1.00 98.06 91 GLU A N 1
ATOM 712 C CA . GLU A 1 91 ? 5.828 1.233 -14.047 1.00 98.06 91 GLU A CA 1
ATOM 713 C C . GLU A 1 91 ? 6.612 2.247 -14.884 1.00 98.06 91 GLU A C 1
ATOM 715 O O . GLU A 1 91 ? 7.091 1.894 -15.954 1.00 98.06 91 GLU A O 1
ATOM 720 N N . ARG A 1 92 ? 6.854 3.460 -14.366 1.00 98.19 92 ARG A N 1
ATOM 721 C CA . ARG A 1 92 ? 7.689 4.452 -15.069 1.00 98.19 92 ARG A CA 1
ATOM 722 C C . ARG A 1 92 ? 9.104 3.948 -15.319 1.00 98.19 92 ARG A C 1
ATOM 724 O O . ARG A 1 92 ? 9.608 4.095 -16.421 1.00 98.19 92 ARG A O 1
ATOM 731 N N . GLN A 1 93 ? 9.733 3.338 -14.314 1.00 98.00 93 GLN A N 1
ATOM 732 C CA . GLN A 1 93 ? 11.085 2.791 -14.458 1.00 98.00 93 GLN A CA 1
ATOM 733 C C . GLN A 1 93 ? 11.145 1.661 -15.487 1.00 98.00 93 GLN A C 1
ATOM 735 O O . GLN A 1 93 ? 12.122 1.560 -16.226 1.00 98.00 93 GLN A O 1
ATOM 740 N N . ARG A 1 94 ? 10.112 0.813 -15.541 1.00 98.06 94 ARG A N 1
ATOM 741 C CA . ARG A 1 94 ? 9.992 -0.220 -16.572 1.00 98.06 94 ARG A CA 1
ATOM 742 C C . ARG A 1 94 ? 9.881 0.419 -17.953 1.00 98.06 94 ARG A C 1
ATOM 744 O O . ARG A 1 94 ? 10.643 0.044 -18.834 1.00 98.06 94 ARG A O 1
ATOM 751 N N . ASP A 1 95 ? 8.976 1.377 -18.123 1.00 98.06 95 ASP A N 1
ATOM 752 C CA . ASP A 1 95 ? 8.731 2.015 -19.418 1.00 98.06 95 ASP A CA 1
ATOM 753 C C . ASP A 1 95 ? 9.989 2.759 -19.916 1.00 98.06 95 ASP A C 1
ATOM 755 O O . ASP A 1 95 ? 10.382 2.604 -21.070 1.00 98.06 95 ASP A O 1
ATOM 759 N N . GLU A 1 96 ? 10.690 3.475 -19.029 1.00 98.12 96 GLU A N 1
ATOM 760 C CA . GLU A 1 96 ? 11.982 4.116 -19.325 1.00 98.12 96 GLU A CA 1
ATOM 761 C C . GLU A 1 96 ? 13.041 3.089 -19.764 1.00 98.12 96 GLU A C 1
ATOM 763 O O . GLU A 1 96 ? 13.730 3.286 -20.767 1.00 98.12 96 GLU A O 1
ATOM 768 N N . ALA A 1 97 ? 13.154 1.960 -19.058 1.00 97.12 97 ALA A N 1
ATOM 769 C CA . ALA A 1 97 ? 14.100 0.904 -19.413 1.00 97.12 97 ALA A CA 1
ATOM 770 C C . ALA A 1 97 ? 13.759 0.237 -20.758 1.00 97.12 97 ALA A C 1
ATOM 772 O O . ALA A 1 97 ? 14.660 -0.052 -21.548 1.00 97.12 97 ALA A O 1
ATOM 773 N N . GLU A 1 98 ? 12.475 0.004 -21.042 1.00 98.06 98 GLU A N 1
ATOM 774 C CA . GLU A 1 98 ? 12.013 -0.542 -22.322 1.00 98.06 98 GLU A CA 1
ATOM 775 C C . GLU A 1 98 ? 12.326 0.404 -23.487 1.00 98.06 98 GLU A C 1
ATOM 777 O O . GLU A 1 98 ? 12.792 -0.042 -24.541 1.00 98.06 98 GLU A O 1
ATOM 782 N N . GLU A 1 99 ? 12.123 1.711 -23.304 1.00 98.06 99 GLU A N 1
ATOM 783 C CA . GLU A 1 99 ? 12.492 2.721 -24.297 1.00 98.06 99 GLU A CA 1
ATOM 784 C C . GLU A 1 99 ? 14.004 2.768 -24.530 1.00 98.06 99 GLU A C 1
ATOM 786 O O . GLU A 1 99 ? 14.445 2.782 -25.682 1.00 98.06 99 GLU A O 1
ATOM 791 N N . GLU A 1 100 ? 14.816 2.730 -23.471 1.00 97.94 100 GLU A N 1
ATOM 792 C CA . GLU A 1 100 ? 16.274 2.672 -23.604 1.00 97.94 100 GLU A CA 1
ATOM 793 C C . GLU A 1 100 ? 16.737 1.425 -24.367 1.00 97.94 100 GLU A C 1
ATOM 795 O O . GLU A 1 100 ? 17.606 1.514 -25.240 1.00 97.94 100 GLU A O 1
ATOM 800 N N . ILE A 1 101 ? 16.172 0.255 -24.054 1.00 97.94 101 ILE A N 1
ATOM 801 C CA . ILE A 1 101 ? 16.492 -0.997 -24.748 1.00 97.94 101 ILE A CA 1
ATOM 802 C C . ILE A 1 101 ? 16.133 -0.875 -26.228 1.00 97.94 101 ILE A C 1
ATOM 804 O O . ILE A 1 101 ? 16.968 -1.195 -27.078 1.00 97.94 101 ILE A O 1
ATOM 808 N N . ARG A 1 102 ? 14.944 -0.351 -26.545 1.00 97.81 102 ARG A N 1
ATOM 809 C CA . ARG A 1 102 ? 14.503 -0.134 -27.928 1.00 97.81 102 ARG A CA 1
ATOM 810 C C . ARG A 1 102 ? 15.468 0.774 -28.687 1.00 97.81 102 ARG A C 1
ATOM 812 O O . ARG A 1 102 ? 15.931 0.408 -29.762 1.00 97.81 102 ARG A O 1
ATOM 819 N N . GLN A 1 103 ? 15.851 1.909 -28.103 1.00 97.94 103 GLN A N 1
ATOM 820 C CA . GLN A 1 103 ? 16.800 2.840 -28.724 1.00 97.94 103 GLN A CA 1
ATOM 821 C C . GLN A 1 103 ? 18.170 2.194 -28.969 1.00 97.94 103 GLN A C 1
ATOM 823 O O . GLN A 1 103 ? 18.791 2.405 -30.016 1.00 97.94 103 GLN A O 1
ATOM 828 N N . ARG A 1 104 ? 18.659 1.383 -28.021 1.00 97.31 104 ARG A N 1
ATOM 829 C CA . ARG A 1 104 ? 19.921 0.641 -28.178 1.00 97.31 104 ARG A CA 1
ATOM 830 C C . ARG A 1 104 ? 19.827 -0.399 -29.292 1.00 97.31 104 ARG A C 1
ATOM 832 O O . ARG A 1 104 ? 20.783 -0.527 -30.058 1.00 97.31 104 ARG A O 1
ATOM 839 N N . GLN A 1 105 ? 18.704 -1.109 -29.397 1.00 97.06 105 GLN A N 1
ATOM 840 C CA . GLN A 1 105 ? 18.445 -2.073 -30.467 1.00 97.06 105 GLN A CA 1
ATOM 841 C C . GLN A 1 105 ? 18.399 -1.383 -31.833 1.00 97.06 105 GLN A C 1
ATOM 843 O O . GLN A 1 105 ? 19.143 -1.775 -32.727 1.00 97.06 105 GLN A O 1
ATOM 848 N N . GLU A 1 106 ? 17.626 -0.305 -31.978 1.00 97.50 106 GLU A N 1
ATOM 849 C CA . GLU A 1 106 ? 17.559 0.485 -33.215 1.00 97.50 106 GLU A CA 1
ATOM 850 C C . GLU A 1 106 ? 18.943 1.008 -33.624 1.00 97.50 106 GLU A C 1
ATOM 852 O O . GLU A 1 106 ? 19.363 0.854 -34.770 1.00 97.50 106 GLU A O 1
ATOM 857 N N . SER A 1 107 ? 19.711 1.538 -32.668 1.00 97.31 107 SER A N 1
ATOM 858 C CA . SER A 1 107 ? 21.081 2.006 -32.912 1.00 97.31 107 SER A CA 1
ATOM 859 C C . SER A 1 107 ? 22.029 0.871 -33.320 1.00 97.31 107 SER A C 1
ATOM 861 O O . SER A 1 107 ? 22.956 1.071 -34.107 1.00 97.31 107 SER A O 1
ATOM 863 N N . ALA A 1 108 ? 21.856 -0.333 -32.768 1.00 97.50 108 ALA A N 1
ATOM 864 C CA . ALA A 1 108 ? 22.638 -1.501 -33.160 1.00 97.50 108 ALA A CA 1
ATOM 865 C C . ALA A 1 108 ? 22.298 -1.947 -34.588 1.00 97.50 108 ALA A C 1
ATOM 867 O O . ALA A 1 108 ? 23.220 -2.129 -35.385 1.00 97.50 108 ALA A O 1
ATOM 868 N N . VAL A 1 109 ? 21.008 -2.030 -34.925 1.00 98.06 109 VAL A N 1
ATOM 869 C CA . VAL A 1 109 ? 20.527 -2.376 -36.271 1.00 98.06 109 VAL A CA 1
ATOM 870 C C . VAL A 1 109 ? 21.053 -1.380 -37.301 1.00 98.06 109 VAL A C 1
ATOM 872 O O . VAL A 1 109 ? 21.715 -1.793 -38.248 1.00 98.06 109 VAL A O 1
ATOM 875 N N . GLN A 1 110 ? 20.900 -0.075 -37.063 1.00 97.81 110 GLN A N 1
ATOM 876 C CA . GLN A 1 110 ? 21.390 0.965 -37.977 1.00 97.81 110 GLN A CA 1
ATOM 877 C C . GLN A 1 110 ? 22.898 0.854 -38.250 1.00 97.81 110 GLN A C 1
ATOM 879 O O . GLN A 1 110 ? 23.354 1.056 -39.379 1.00 97.81 110 GLN A O 1
ATOM 884 N N . ARG A 1 111 ? 23.704 0.507 -37.235 1.00 97.69 111 ARG A N 1
ATOM 885 C CA . ARG A 1 111 ? 25.153 0.296 -37.413 1.00 97.69 111 ARG A CA 1
ATOM 886 C C . ARG A 1 111 ? 25.454 -0.911 -38.296 1.00 97.69 111 ARG A C 1
ATOM 888 O O . ARG A 1 111 ? 26.336 -0.822 -39.150 1.00 97.69 111 ARG A O 1
ATOM 895 N N . VAL A 1 112 ? 24.733 -2.016 -38.104 1.00 98.06 112 VAL A N 1
ATOM 896 C CA . VAL A 1 112 ? 24.882 -3.225 -38.927 1.00 98.06 112 VAL A CA 1
ATOM 897 C C . VAL A 1 112 ? 24.437 -2.955 -40.362 1.00 98.06 112 VAL A C 1
ATOM 899 O O . VAL A 1 112 ? 25.187 -3.260 -41.285 1.00 98.06 112 VAL A O 1
ATOM 902 N N . GLU A 1 113 ? 23.288 -2.309 -40.559 1.00 98.00 113 GLU A N 1
ATOM 903 C CA . GLU A 1 113 ? 22.780 -1.919 -41.880 1.00 98.00 113 GLU A CA 1
ATOM 904 C C . GLU A 1 113 ? 23.775 -1.033 -42.632 1.00 98.00 113 GLU A C 1
ATOM 906 O O . GLU A 1 113 ? 24.075 -1.283 -43.798 1.00 98.00 113 GLU A O 1
ATOM 911 N N . THR A 1 114 ? 24.353 -0.040 -41.949 1.00 98.06 114 THR A N 1
ATOM 912 C CA . THR A 1 114 ? 25.357 0.856 -42.540 1.00 98.06 114 THR A CA 1
ATOM 913 C C . THR A 1 114 ? 26.620 0.091 -42.949 1.00 98.06 114 THR A C 1
ATOM 915 O O . THR A 1 114 ? 27.170 0.319 -44.028 1.00 98.06 114 THR A O 1
ATOM 918 N N . CYS A 1 115 ? 27.086 -0.840 -42.112 1.00 97.69 115 CYS A N 1
ATOM 919 C CA . CYS A 1 115 ? 28.241 -1.683 -42.425 1.00 97.69 115 CYS A CA 1
ATOM 920 C C . CYS A 1 115 ? 27.960 -2.596 -43.627 1.00 97.69 115 CYS A C 1
ATOM 922 O O . CYS A 1 115 ? 28.755 -2.657 -44.565 1.00 97.69 115 CYS A O 1
ATOM 924 N N . TYR A 1 116 ? 26.799 -3.252 -43.629 1.00 97.75 116 TYR A N 1
ATOM 925 C CA . TYR A 1 116 ? 26.371 -4.126 -44.713 1.00 97.75 116 TYR A CA 1
ATOM 926 C C . TYR A 1 116 ? 26.225 -3.365 -46.034 1.00 97.75 116 TYR A C 1
ATOM 928 O O . TYR A 1 116 ? 26.714 -3.829 -47.062 1.00 97.75 116 TYR A O 1
ATOM 936 N N . ALA A 1 117 ? 25.625 -2.172 -46.015 1.00 98.00 117 ALA A N 1
ATOM 937 C CA . ALA A 1 117 ? 25.503 -1.317 -47.193 1.00 98.00 117 ALA A CA 1
ATOM 938 C C . ALA A 1 117 ? 26.877 -0.969 -47.785 1.00 98.00 117 ALA A C 1
ATOM 940 O O . ALA A 1 117 ? 27.071 -1.099 -48.993 1.00 98.00 117 ALA A O 1
ATOM 941 N N . ARG A 1 118 ? 27.850 -0.621 -46.934 1.00 98.12 118 ARG A N 1
ATOM 942 C CA . ARG A 1 118 ? 29.228 -0.344 -47.359 1.00 98.12 118 ARG A CA 1
ATOM 943 C C . ARG A 1 118 ? 29.899 -1.566 -47.985 1.00 98.12 118 ARG A C 1
ATOM 945 O O . ARG A 1 118 ? 30.547 -1.443 -49.019 1.00 98.12 118 ARG A O 1
ATOM 952 N N . ILE A 1 119 ? 29.764 -2.736 -47.365 1.00 97.62 119 ILE A N 1
ATOM 953 C CA . ILE A 1 119 ? 30.329 -3.989 -47.888 1.00 97.62 119 ILE A CA 1
ATOM 954 C C . ILE A 1 119 ? 29.697 -4.321 -49.244 1.00 97.62 119 ILE A C 1
ATOM 956 O O . ILE A 1 119 ? 30.405 -4.623 -50.202 1.00 97.62 119 ILE A O 1
ATOM 960 N N . LYS A 1 120 ? 28.372 -4.201 -49.357 1.00 98.00 120 LYS A N 1
ATOM 961 C CA . LYS A 1 120 ? 27.642 -4.407 -50.609 1.00 98.00 120 LYS A CA 1
ATOM 962 C C . LYS A 1 120 ? 28.132 -3.468 -51.713 1.00 98.00 120 LYS A C 1
ATOM 964 O O . LYS A 1 120 ? 28.383 -3.932 -52.818 1.00 98.00 120 LYS A O 1
ATOM 969 N N . GLU A 1 121 ? 28.293 -2.180 -51.419 1.00 97.69 121 GLU A N 1
ATOM 970 C CA . GLU A 1 121 ? 28.818 -1.193 -52.370 1.00 97.69 121 GLU A CA 1
ATOM 971 C C . GLU A 1 121 ? 30.232 -1.560 -52.843 1.00 97.69 121 GLU A C 1
ATOM 973 O O . GLU A 1 121 ? 30.499 -1.562 -54.042 1.00 97.69 121 GLU A O 1
ATOM 978 N N . GLN A 1 122 ? 31.114 -1.967 -51.923 1.00 97.50 122 GLN A N 1
ATOM 979 C CA . GLN A 1 122 ? 32.461 -2.433 -52.264 1.00 97.50 122 GLN A CA 1
ATOM 980 C C . GLN A 1 122 ? 32.439 -3.679 -53.156 1.00 97.50 122 GLN A C 1
ATOM 982 O O . GLN A 1 122 ? 33.158 -3.724 -54.151 1.00 97.50 122 GLN A O 1
ATOM 987 N N . HIS A 1 123 ? 31.611 -4.679 -52.837 1.00 97.00 123 HIS A N 1
ATOM 988 C CA . HIS A 1 123 ? 31.479 -5.873 -53.673 1.00 97.00 123 HIS A CA 1
ATOM 989 C C . HIS A 1 123 ? 30.952 -5.542 -55.069 1.00 97.00 123 HIS A C 1
ATOM 991 O O . HIS A 1 123 ? 31.481 -6.073 -56.042 1.00 97.00 123 HIS A O 1
ATOM 997 N N . MET A 1 124 ? 29.957 -4.658 -55.181 1.00 97.81 124 MET A N 1
ATOM 998 C CA . MET A 1 124 ? 29.440 -4.222 -56.480 1.00 97.81 124 MET A CA 1
ATOM 999 C C . MET A 1 124 ? 30.513 -3.505 -57.300 1.00 97.81 124 MET A C 1
ATOM 1001 O O . MET A 1 124 ? 30.712 -3.861 -58.456 1.00 97.81 124 MET A O 1
ATOM 1005 N N . ALA A 1 125 ? 31.272 -2.590 -56.691 1.00 96.88 125 ALA A N 1
ATOM 1006 C CA . ALA A 1 125 ? 32.378 -1.912 -57.362 1.00 96.88 125 ALA A CA 1
ATOM 1007 C C . ALA A 1 125 ? 33.467 -2.895 -57.836 1.00 96.88 125 ALA A C 1
ATOM 1009 O O . ALA A 1 125 ? 33.985 -2.759 -58.942 1.00 96.88 125 ALA A O 1
ATOM 1010 N N . CYS A 1 126 ? 33.794 -3.919 -57.038 1.00 96.69 126 CYS A N 1
ATOM 1011 C CA . CYS A 1 126 ? 34.725 -4.974 -57.448 1.00 96.69 126 CYS A CA 1
ATOM 1012 C C . CYS A 1 126 ? 34.187 -5.805 -58.623 1.00 96.69 126 CYS A C 1
ATOM 1014 O O . CYS A 1 126 ? 34.941 -6.115 -59.541 1.00 96.69 126 CYS A O 1
ATOM 1016 N N . ILE A 1 127 ? 32.898 -6.168 -58.605 1.00 96.38 127 ILE A N 1
ATOM 1017 C CA . ILE A 1 127 ? 32.254 -6.892 -59.711 1.00 96.38 127 ILE A CA 1
ATOM 1018 C C . ILE A 1 127 ? 32.299 -6.050 -60.987 1.00 96.38 127 ILE A C 1
ATOM 1020 O O . ILE A 1 127 ? 32.648 -6.569 -62.043 1.00 96.38 127 ILE A O 1
ATOM 1024 N N . GLU A 1 128 ? 31.975 -4.761 -60.895 1.00 96.81 128 GLU A N 1
ATOM 1025 C CA . GLU A 1 128 ? 32.010 -3.834 -62.027 1.00 96.81 128 GLU A CA 1
ATOM 1026 C C . GLU A 1 128 ? 33.427 -3.672 -62.587 1.00 96.81 128 GLU A C 1
ATOM 1028 O O . GLU A 1 128 ? 33.598 -3.736 -63.803 1.00 96.81 128 GLU A O 1
ATOM 1033 N N . ALA A 1 129 ? 34.442 -3.554 -61.724 1.00 96.94 129 ALA A N 1
ATOM 1034 C CA . ALA A 1 129 ? 35.843 -3.492 -62.138 1.00 96.94 129 ALA A CA 1
ATOM 1035 C C . ALA A 1 129 ? 36.273 -4.767 -62.882 1.00 96.94 129 ALA A C 1
ATOM 1037 O O . ALA A 1 129 ? 36.767 -4.690 -64.005 1.00 96.94 129 ALA A O 1
ATOM 1038 N N . ILE A 1 130 ? 35.994 -5.944 -62.314 1.00 96.38 130 ILE A N 1
ATOM 1039 C CA . ILE A 1 130 ? 36.276 -7.231 -62.964 1.00 96.38 130 ILE A CA 1
ATOM 1040 C C . ILE A 1 130 ? 35.540 -7.329 -64.303 1.00 96.38 130 ILE A C 1
ATOM 1042 O O . ILE A 1 130 ? 36.126 -7.738 -65.300 1.00 96.38 130 ILE A O 1
ATOM 1046 N N . ASN A 1 131 ? 34.265 -6.938 -64.356 1.00 95.56 131 ASN A N 1
ATOM 1047 C CA . ASN A 1 131 ? 33.495 -6.960 -65.594 1.00 95.56 131 ASN A CA 1
ATOM 1048 C C . ASN A 1 131 ? 34.102 -6.024 -66.649 1.00 95.56 131 ASN A C 1
ATOM 1050 O O . ASN A 1 131 ? 34.208 -6.426 -67.802 1.00 95.56 131 ASN A O 1
ATOM 1054 N N . SER A 1 132 ? 34.559 -4.824 -66.266 1.00 94.81 132 SER A N 1
ATOM 1055 C CA . SER A 1 132 ? 35.268 -3.928 -67.189 1.00 94.81 132 SER A CA 1
ATOM 1056 C C . SER A 1 132 ? 36.583 -4.524 -67.691 1.00 94.81 132 SER A C 1
ATOM 1058 O O . SER A 1 132 ? 36.816 -4.503 -68.894 1.00 94.81 132 SER A O 1
ATOM 1060 N N . GLU A 1 133 ? 37.387 -5.148 -66.823 1.00 94.62 133 GLU A N 1
ATOM 1061 C CA . GLU A 1 133 ? 38.630 -5.826 -67.215 1.00 94.62 133 GLU A CA 1
ATOM 1062 C C . GLU A 1 133 ? 38.362 -6.984 -68.189 1.00 94.62 133 GLU A C 1
ATOM 1064 O O . GLU A 1 133 ? 39.045 -7.119 -69.205 1.00 94.62 133 GLU A O 1
ATOM 1069 N N . TRP A 1 134 ? 37.337 -7.804 -67.926 1.00 93.38 134 TRP A N 1
ATOM 1070 C CA . TRP A 1 134 ? 36.920 -8.868 -68.844 1.00 93.38 134 TRP A CA 1
ATOM 1071 C C . TRP A 1 134 ? 36.404 -8.316 -70.165 1.00 93.38 134 TRP A C 1
ATOM 1073 O O . TRP A 1 134 ? 36.705 -8.877 -71.213 1.00 93.38 134 TRP A O 1
ATOM 1083 N N . GLN A 1 135 ? 35.630 -7.237 -70.137 1.00 92.12 135 GLN A N 1
ATOM 1084 C CA . GLN A 1 135 ? 35.083 -6.627 -71.340 1.00 92.12 135 GLN A CA 1
ATOM 1085 C C . GLN A 1 135 ? 36.200 -6.018 -72.201 1.00 92.12 135 GLN A C 1
ATOM 1087 O O . GLN A 1 135 ? 36.228 -6.251 -73.406 1.00 92.12 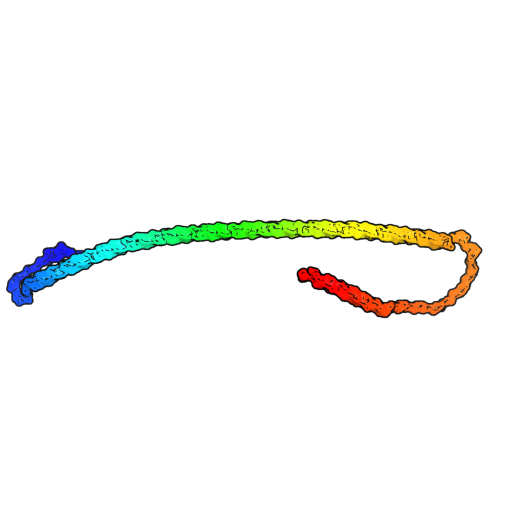135 GLN A O 1
ATOM 1092 N N . GLU A 1 136 ? 37.168 -5.330 -71.593 1.00 90.75 136 GLU A N 1
ATOM 1093 C CA . GLU A 1 136 ? 38.382 -4.850 -72.263 1.00 90.75 136 GLU A CA 1
ATOM 1094 C C . GLU A 1 136 ? 39.201 -6.004 -72.851 1.00 90.75 136 GLU A C 1
ATOM 1096 O O . GLU A 1 136 ? 39.599 -5.950 -74.015 1.00 90.75 136 GLU A O 1
ATOM 1101 N N . PHE A 1 137 ? 39.410 -7.076 -72.081 1.00 91.00 137 PHE A N 1
ATOM 1102 C CA . PHE A 1 137 ? 40.120 -8.266 -72.542 1.00 91.00 137 PHE A CA 1
ATOM 1103 C C . PHE A 1 137 ? 39.418 -8.932 -73.734 1.00 91.00 137 PHE A C 1
ATOM 1105 O O . PHE A 1 137 ? 40.047 -9.171 -74.763 1.00 91.00 137 PHE A O 1
ATOM 1112 N N . LEU A 1 138 ? 38.114 -9.206 -73.628 1.00 88.00 138 LEU A N 1
ATOM 1113 C CA . LEU A 1 138 ? 37.331 -9.874 -74.671 1.00 88.00 138 LEU A CA 1
ATOM 1114 C C . LEU A 1 138 ? 37.228 -9.030 -75.946 1.00 88.00 138 LEU A C 1
ATOM 1116 O O . LEU A 1 138 ? 37.385 -9.568 -77.040 1.00 88.00 138 LEU A O 1
ATOM 1120 N N . CYS A 1 139 ? 37.020 -7.717 -75.822 1.00 84.69 139 CYS A N 1
ATOM 1121 C CA . CYS A 1 139 ? 37.014 -6.809 -76.969 1.00 84.69 139 CYS A CA 1
ATOM 1122 C C . CYS A 1 139 ? 38.416 -6.646 -77.588 1.00 84.69 139 CYS A C 1
ATOM 1124 O O . CYS A 1 139 ? 38.535 -6.474 -78.796 1.00 84.69 139 CYS A O 1
ATOM 1126 N N . GLY A 1 140 ? 39.489 -6.749 -76.796 1.00 78.50 140 GLY A N 1
ATOM 1127 C CA . GLY A 1 140 ? 40.872 -6.712 -77.284 1.00 78.50 140 GLY A CA 1
ATOM 1128 C C . GLY A 1 140 ? 41.332 -7.983 -78.012 1.00 78.50 140 GLY A C 1
ATOM 1129 O O . GLY A 1 140 ? 42.281 -7.922 -78.793 1.00 78.50 140 GLY A O 1
ATOM 1130 N N . LEU A 1 141 ? 40.673 -9.128 -77.792 1.00 74.94 141 LEU A N 1
ATOM 1131 C CA . LEU A 1 141 ? 40.967 -10.389 -78.491 1.00 74.94 141 LEU A CA 1
ATOM 1132 C C . LEU A 1 141 ? 40.480 -10.405 -79.948 1.00 74.94 141 LEU A C 1
ATOM 1134 O O . LEU A 1 141 ? 41.051 -11.125 -80.768 1.00 74.94 141 LEU A O 1
ATOM 1138 N N . PHE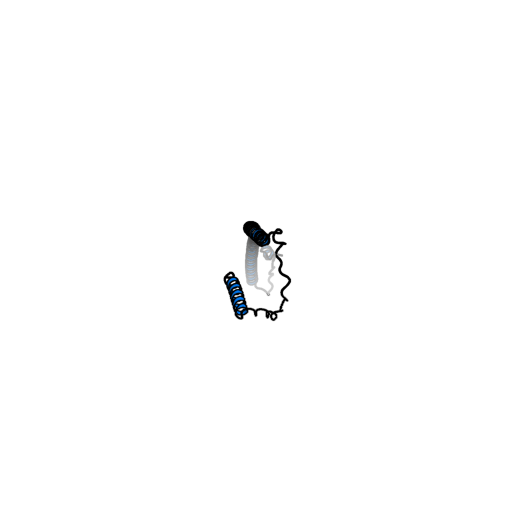 A 1 142 ? 39.459 -9.609 -80.273 1.00 64.69 142 PHE A N 1
ATOM 1139 C CA . PHE A 1 142 ? 38.913 -9.459 -81.623 1.00 64.69 142 PHE A CA 1
ATOM 1140 C C . PHE A 1 142 ? 38.921 -7.979 -82.024 1.00 64.69 142 PHE A C 1
ATOM 1142 O O . PHE A 1 142 ? 37.861 -7.355 -82.068 1.00 64.69 142 PHE A O 1
ATOM 1149 N N . PRO A 1 143 ? 40.098 -7.383 -82.293 1.00 67.69 143 PRO A N 1
ATOM 1150 C CA . PRO A 1 143 ? 40.146 -6.023 -82.807 1.00 67.69 143 PRO A CA 1
ATOM 1151 C C . PRO A 1 143 ? 39.361 -5.964 -84.122 1.00 67.69 143 PRO A C 1
ATOM 1153 O O . PRO A 1 143 ? 39.545 -6.823 -84.985 1.00 67.69 143 PRO A O 1
ATOM 1156 N N . GLU A 1 144 ? 38.504 -4.955 -84.285 1.00 58.50 144 GLU A N 1
ATOM 1157 C CA . GLU A 1 144 ? 37.676 -4.750 -85.490 1.00 58.50 144 GLU A CA 1
ATOM 1158 C C . GLU A 1 144 ? 38.518 -4.664 -86.787 1.00 58.50 144 GLU A C 1
ATOM 1160 O O . GLU A 1 144 ? 38.012 -4.885 -87.882 1.00 58.50 144 GLU A O 1
ATOM 1165 N N . ASP A 1 145 ? 39.838 -4.471 -86.678 1.00 53.22 145 ASP A N 1
ATOM 1166 C CA . ASP A 1 145 ? 40.793 -4.534 -87.794 1.00 53.22 145 ASP A CA 1
ATOM 1167 C C . ASP A 1 145 ? 41.135 -5.969 -88.270 1.00 53.22 145 ASP A C 1
ATOM 1169 O O . ASP A 1 145 ? 41.868 -6.148 -89.245 1.00 53.22 145 ASP A O 1
ATOM 1173 N N . ALA A 1 146 ? 40.610 -7.013 -87.619 1.00 51.03 146 ALA A N 1
ATOM 1174 C CA . ALA A 1 146 ? 40.766 -8.416 -88.019 1.00 51.03 146 ALA A CA 1
ATOM 1175 C C . ALA A 1 146 ? 39.670 -8.911 -88.990 1.00 51.03 146 ALA A C 1
ATOM 1177 O O . ALA A 1 146 ? 39.546 -10.114 -89.228 1.00 51.03 146 ALA A O 1
ATOM 1178 N N . GLU A 1 147 ? 38.905 -8.014 -89.618 1.00 49.72 147 GLU A N 1
ATOM 1179 C CA . GLU A 1 147 ? 37.901 -8.359 -90.641 1.00 49.72 147 GLU A CA 1
ATOM 1180 C C . GLU A 1 147 ? 38.484 -8.793 -92.011 1.00 49.72 147 GLU A C 1
ATOM 1182 O O . GLU A 1 147 ? 37.757 -8.875 -93.000 1.00 49.72 147 GLU A O 1
ATOM 1187 N N . GLN A 1 148 ? 39.777 -9.132 -92.122 1.00 50.53 148 GLN A N 1
ATOM 1188 C CA . GLN A 1 148 ? 40.372 -9.611 -93.389 1.00 50.53 148 GLN A CA 1
ATOM 1189 C C . GLN A 1 148 ? 40.869 -11.060 -93.406 1.00 50.53 148 GLN A C 1
ATOM 1191 O O . GLN A 1 148 ? 41.509 -11.481 -94.371 1.00 50.53 148 GLN A O 1
ATOM 1196 N N . SER A 1 149 ? 40.505 -11.885 -92.426 1.00 45.72 149 SER A N 1
ATOM 1197 C CA . SER A 1 149 ? 40.761 -13.328 -92.524 1.00 45.72 149 SER A CA 1
ATOM 1198 C C . SER A 1 149 ? 39.690 -14.168 -91.841 1.00 45.72 149 SER A C 1
ATOM 1200 O O . SER A 1 149 ? 39.970 -14.894 -90.892 1.00 45.72 149 SER A O 1
ATOM 1202 N N . VAL A 1 150 ? 38.462 -14.106 -92.357 1.00 49.19 150 VAL A N 1
ATOM 1203 C CA . VAL A 1 150 ? 37.459 -15.149 -92.111 1.00 49.19 150 VAL A CA 1
ATOM 1204 C C . VAL A 1 150 ? 37.572 -16.174 -93.252 1.00 49.19 150 VAL A C 1
ATOM 1206 O O . VAL A 1 150 ? 37.143 -15.874 -94.369 1.00 49.19 150 VAL A O 1
ATOM 1209 N N . PRO A 1 151 ? 38.176 -17.364 -93.052 1.00 50.66 151 PRO A N 1
ATOM 1210 C CA . PRO A 1 151 ? 37.976 -18.473 -93.981 1.00 50.66 151 PRO A CA 1
ATOM 1211 C C . PRO A 1 151 ? 36.493 -18.892 -93.952 1.00 50.66 151 PRO A C 1
ATOM 1213 O O . PRO A 1 151 ? 35.837 -18.733 -92.920 1.00 50.66 151 PRO A O 1
ATOM 1216 N N . PRO A 1 152 ? 35.933 -19.385 -95.072 1.00 45.44 152 PRO A N 1
ATOM 1217 C CA . PRO A 1 152 ? 34.507 -19.670 -95.175 1.00 45.44 152 PRO A CA 1
ATOM 1218 C C . PRO A 1 152 ? 34.084 -20.688 -94.116 1.00 45.44 152 PRO A C 1
ATOM 1220 O O . PRO A 1 152 ? 34.842 -21.604 -93.800 1.00 45.44 152 PRO A O 1
ATOM 1223 N N . ALA A 1 153 ? 32.874 -20.492 -93.587 1.00 50.31 153 ALA A N 1
ATOM 1224 C CA . ALA A 1 153 ? 32.249 -21.317 -92.563 1.00 50.31 153 ALA A CA 1
ATOM 1225 C C . ALA A 1 153 ? 32.474 -22.813 -92.832 1.00 50.31 153 ALA A C 1
ATOM 1227 O O . ALA A 1 153 ? 31.898 -23.381 -93.760 1.00 50.31 153 ALA A O 1
ATOM 1228 N N . ALA A 1 154 ? 33.323 -23.437 -92.014 1.00 48.03 154 ALA A N 1
ATOM 1229 C CA . ALA A 1 154 ? 33.311 -24.879 -91.871 1.00 48.03 154 ALA A CA 1
ATOM 1230 C C . ALA A 1 154 ? 31.980 -25.250 -91.210 1.00 48.03 154 ALA A C 1
ATOM 1232 O O . ALA A 1 154 ? 31.569 -24.628 -90.229 1.00 48.03 154 ALA A O 1
ATOM 1233 N N . GLU A 1 155 ? 31.299 -26.213 -91.816 1.00 46.38 155 GLU A N 1
ATOM 1234 C CA . GLU A 1 155 ? 30.011 -26.745 -91.399 1.00 46.38 155 GLU A CA 1
ATOM 1235 C C . GLU A 1 155 ? 30.003 -27.019 -89.891 1.00 46.38 155 GLU A C 1
ATOM 1237 O O . GLU A 1 155 ? 30.845 -27.741 -89.357 1.00 46.38 155 GLU A O 1
ATOM 1242 N N . PHE A 1 156 ? 29.052 -26.388 -89.206 1.00 42.16 156 PHE A N 1
ATOM 1243 C CA . PHE A 1 156 ? 28.755 -26.628 -87.805 1.00 42.16 156 PHE A CA 1
ATOM 1244 C C . PHE A 1 156 ? 28.158 -28.035 -87.689 1.00 42.16 156 PHE A C 1
ATOM 1246 O O . PHE A 1 156 ? 26.953 -28.221 -87.868 1.00 42.16 156 PHE A O 1
ATOM 1253 N N . ASP A 1 157 ? 29.006 -29.033 -87.442 1.00 42.47 157 ASP A N 1
ATOM 1254 C CA . ASP A 1 157 ? 28.553 -30.337 -86.970 1.00 42.47 157 ASP A CA 1
ATOM 1255 C C . ASP A 1 157 ? 28.036 -30.146 -85.543 1.00 42.47 157 ASP A C 1
ATOM 1257 O O . ASP A 1 157 ? 28.767 -29.745 -84.632 1.00 42.47 157 ASP A O 1
ATOM 1261 N N . SER A 1 158 ? 26.733 -30.344 -85.373 1.00 44.94 158 SER A N 1
ATOM 1262 C CA . SER A 1 158 ? 26.075 -30.266 -84.076 1.00 44.94 158 SER A CA 1
ATOM 1263 C C . SER A 1 158 ? 26.488 -31.505 -83.288 1.00 44.94 158 SER A C 1
ATOM 1265 O O . SER A 1 158 ? 25.842 -32.548 -83.349 1.00 44.94 158 SER A O 1
ATOM 1267 N N . GLY A 1 159 ? 27.601 -31.388 -82.559 1.00 49.50 159 GLY A N 1
ATOM 1268 C CA . GLY A 1 159 ? 27.952 -32.336 -81.507 1.00 49.50 159 GLY A CA 1
ATOM 1269 C C . GLY A 1 159 ? 26.775 -32.499 -80.534 1.00 49.50 159 GLY A C 1
ATOM 1270 O O . GLY A 1 159 ? 26.000 -31.554 -80.356 1.00 49.50 159 GLY A O 1
ATOM 1271 N N . PRO A 1 160 ? 26.601 -33.695 -79.946 1.00 50.28 160 PRO A N 1
ATOM 1272 C CA . PRO A 1 160 ? 25.374 -34.061 -79.253 1.00 50.28 160 PRO A CA 1
ATOM 1273 C C . PRO A 1 160 ? 25.095 -33.087 -78.107 1.00 50.28 160 PRO A C 1
ATOM 1275 O O . PRO A 1 160 ? 26.020 -32.665 -77.412 1.00 50.28 160 PRO A O 1
ATOM 1278 N N . GLU A 1 161 ? 23.817 -32.734 -77.950 1.00 53.91 161 GLU A N 1
ATOM 1279 C CA . GLU A 1 161 ? 23.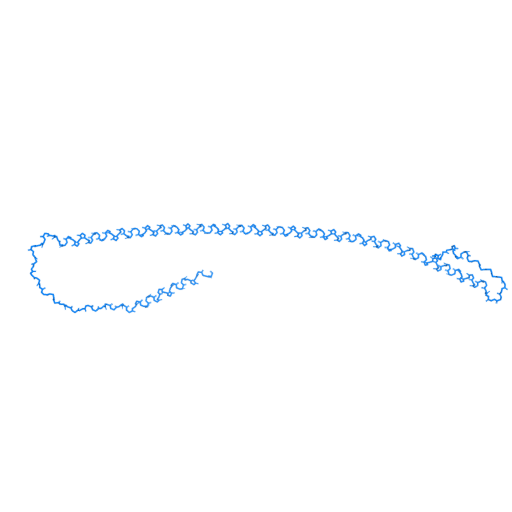287 -31.922 -76.855 1.00 53.91 161 GLU A CA 1
ATOM 1280 C C . GLU A 1 161 ? 23.966 -32.316 -75.538 1.00 53.91 161 GLU A C 1
ATOM 1282 O O . GLU A 1 161 ? 23.889 -33.468 -75.108 1.00 53.91 161 GLU A O 1
ATOM 1287 N N . ALA A 1 162 ? 24.679 -31.372 -74.917 1.00 47.47 162 ALA A N 1
ATOM 1288 C CA . ALA A 1 162 ? 25.228 -31.584 -73.590 1.00 47.47 162 ALA A CA 1
ATOM 1289 C C . ALA A 1 162 ? 24.053 -31.834 -72.636 1.00 47.47 162 ALA A C 1
ATOM 1291 O O . ALA A 1 162 ? 23.239 -30.936 -72.405 1.00 47.47 162 ALA A O 1
ATOM 1292 N N . GLU A 1 163 ? 23.952 -33.063 -72.126 1.00 59.38 163 GLU A N 1
ATOM 1293 C CA . GLU A 1 163 ? 22.978 -33.425 -71.102 1.00 59.38 163 GLU A CA 1
ATOM 1294 C C . GLU A 1 163 ? 23.078 -32.437 -69.926 1.00 59.38 163 GLU A C 1
ATOM 1296 O O . GLU A 1 163 ? 24.188 -32.026 -69.561 1.00 59.38 163 GLU A O 1
ATOM 1301 N N . PRO A 1 164 ? 21.945 -32.025 -69.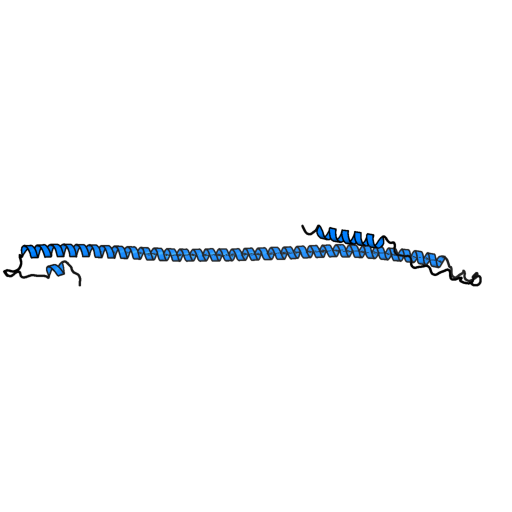328 1.00 54.81 164 PRO A N 1
ATOM 1302 C CA . PRO A 1 164 ? 21.970 -31.156 -68.162 1.00 54.81 164 PRO A CA 1
ATOM 1303 C C . PRO A 1 164 ? 22.816 -31.832 -67.084 1.00 54.81 164 PRO A C 1
ATOM 1305 O O . PRO A 1 164 ? 22.496 -32.943 -66.664 1.00 54.81 164 PRO A O 1
ATOM 1308 N N . MET A 1 165 ? 23.908 -31.179 -66.664 1.00 60.56 165 MET A N 1
ATOM 1309 C CA . MET A 1 165 ? 24.749 -31.672 -65.574 1.00 60.56 165 MET A CA 1
ATOM 1310 C C . MET A 1 165 ? 23.841 -31.995 -64.386 1.00 60.56 165 MET A C 1
ATOM 1312 O O . MET A 1 165 ? 23.221 -31.093 -63.817 1.00 60.56 165 MET A O 1
ATOM 1316 N N . ALA A 1 166 ? 23.734 -33.284 -64.056 1.00 65.62 166 ALA A N 1
ATOM 1317 C CA . ALA A 1 166 ? 23.024 -33.732 -62.874 1.00 65.62 166 ALA A CA 1
ATOM 1318 C C . ALA A 1 166 ? 23.595 -32.979 -61.668 1.00 65.62 166 ALA A C 1
ATOM 1320 O O . ALA A 1 166 ? 24.817 -32.856 -61.523 1.00 65.62 166 ALA A O 1
ATOM 1321 N N . ALA A 1 167 ? 22.707 -32.417 -60.846 1.00 63.25 167 ALA A N 1
ATOM 1322 C CA . ALA A 1 167 ? 23.115 -31.788 -59.602 1.00 63.25 167 ALA A CA 1
ATOM 1323 C C . ALA A 1 167 ? 23.937 -32.808 -58.789 1.00 63.25 167 ALA A C 1
ATOM 1325 O O . ALA A 1 167 ? 23.559 -33.979 -58.769 1.00 63.25 167 ALA A O 1
ATOM 1326 N N . PRO A 1 168 ? 25.052 -32.404 -58.154 1.00 69.56 168 PRO A N 1
ATOM 1327 C CA . PRO A 1 168 ? 25.838 -33.311 -57.326 1.00 69.56 168 PRO A CA 1
ATOM 1328 C C . PRO A 1 168 ? 24.935 -33.974 -56.282 1.00 69.56 168 PRO A C 1
ATOM 1330 O O . PRO A 1 168 ? 24.233 -33.256 -55.571 1.00 69.56 168 PRO A O 1
ATOM 1333 N N . ASP A 1 169 ? 24.966 -35.306 -56.182 1.00 67.62 169 ASP A N 1
ATOM 1334 C CA . ASP A 1 169 ? 24.075 -36.081 -55.298 1.00 67.62 169 ASP A CA 1
ATOM 1335 C C . ASP A 1 169 ? 24.140 -35.608 -53.827 1.00 67.62 169 ASP A C 1
ATOM 1337 O O . ASP A 1 169 ? 23.157 -35.667 -53.095 1.00 67.62 169 ASP A O 1
ATOM 1341 N N . ASP A 1 170 ? 25.267 -35.018 -53.421 1.00 73.19 170 ASP A N 1
ATOM 1342 C CA . ASP A 1 170 ? 25.515 -34.525 -52.062 1.00 73.19 170 ASP A CA 1
ATOM 1343 C C . ASP A 1 170 ? 24.856 -33.164 -51.744 1.00 73.19 170 ASP A C 1
ATOM 1345 O O . ASP A 1 170 ? 25.076 -32.604 -50.665 1.00 73.19 170 ASP A O 1
ATOM 1349 N N . LEU A 1 171 ? 24.140 -32.540 -52.688 1.00 73.56 171 LEU A N 1
ATOM 1350 C CA . LEU A 1 171 ? 23.567 -31.205 -52.472 1.00 73.56 171 LEU A CA 1
ATOM 1351 C C . LEU A 1 171 ? 22.417 -31.245 -51.457 1.00 73.56 171 LEU A C 1
ATOM 1353 O O . LEU A 1 171 ? 22.296 -30.341 -50.631 1.00 73.56 171 LEU A O 1
ATOM 1357 N N . GLU A 1 172 ? 21.604 -32.299 -51.503 1.00 73.94 172 GLU A N 1
ATOM 1358 C CA . GLU A 1 172 ? 20.482 -32.504 -50.585 1.00 73.94 172 GLU A CA 1
ATOM 1359 C C . GLU A 1 172 ? 20.983 -32.748 -49.155 1.00 73.94 172 GLU A C 1
ATOM 1361 O O . GLU A 1 172 ? 20.505 -32.111 -48.215 1.00 73.94 172 GLU A O 1
ATOM 1366 N N . ASP A 1 173 ? 22.046 -33.542 -49.005 1.00 80.62 173 ASP A N 1
ATOM 1367 C CA . ASP A 1 173 ? 22.695 -33.799 -47.716 1.00 80.62 173 ASP A CA 1
ATOM 1368 C C . ASP A 1 173 ? 23.338 -32.535 -47.127 1.00 80.62 173 ASP A C 1
ATOM 1370 O O . ASP A 1 173 ? 23.223 -32.267 -45.928 1.00 80.62 173 ASP A O 1
ATOM 1374 N N . LYS A 1 174 ? 23.979 -31.706 -47.962 1.00 78.50 174 LYS A N 1
ATOM 1375 C CA . LYS A 1 174 ? 24.575 -30.432 -47.522 1.00 78.50 174 LYS A CA 1
ATOM 1376 C C . LYS A 1 174 ? 23.517 -29.419 -47.098 1.00 78.50 174 LYS A C 1
ATOM 1378 O O . LYS A 1 174 ? 23.711 -28.722 -46.104 1.00 78.50 174 LYS A O 1
ATOM 1383 N N . ILE A 1 175 ? 22.399 -29.341 -47.819 1.00 79.75 175 ILE A N 1
ATOM 1384 C CA . ILE A 1 175 ? 21.275 -28.470 -47.451 1.00 79.75 175 ILE A CA 1
ATOM 1385 C C . ILE A 1 175 ? 20.612 -28.976 -46.162 1.00 79.75 175 ILE A C 1
ATOM 1387 O O . ILE A 1 175 ? 20.299 -28.168 -45.286 1.00 79.75 175 ILE A O 1
ATOM 1391 N N . GLY A 1 176 ? 20.465 -30.295 -46.004 1.00 82.12 176 GLY A N 1
ATOM 1392 C CA . GLY A 1 176 ? 19.962 -30.919 -44.780 1.00 82.12 176 GLY A CA 1
ATOM 1393 C C . GLY A 1 176 ? 20.836 -30.623 -43.560 1.00 82.12 176 GLY A C 1
ATOM 1394 O O . GLY A 1 176 ? 20.315 -30.235 -42.514 1.00 82.12 176 GLY A O 1
ATOM 1395 N N . ALA A 1 177 ? 22.161 -30.713 -43.709 1.00 83.44 177 ALA A N 1
ATOM 1396 C CA . ALA A 1 177 ? 23.112 -30.391 -42.647 1.00 83.44 177 ALA A CA 1
ATOM 1397 C C . ALA A 1 177 ? 23.024 -28.916 -42.214 1.00 83.44 177 ALA A C 1
ATOM 1399 O O . ALA A 1 177 ? 22.948 -28.633 -41.021 1.00 83.44 177 ALA A O 1
ATOM 1400 N N . ILE A 1 178 ? 22.947 -27.984 -43.172 1.00 80.06 178 ILE A N 1
ATOM 1401 C CA . ILE A 1 178 ? 22.816 -26.544 -42.886 1.00 80.06 178 ILE A CA 1
ATOM 1402 C C . ILE A 1 178 ? 21.484 -26.237 -42.189 1.00 80.06 178 ILE A C 1
ATOM 1404 O O . ILE A 1 178 ? 21.446 -25.454 -41.240 1.00 80.06 178 ILE A O 1
ATOM 1408 N N . ALA A 1 179 ? 20.384 -26.855 -42.629 1.00 80.62 179 ALA A N 1
ATOM 1409 C CA . ALA A 1 179 ? 19.083 -26.675 -41.990 1.00 80.62 179 ALA A CA 1
ATOM 1410 C C . ALA A 1 179 ? 19.104 -27.163 -40.535 1.00 80.62 179 ALA A C 1
ATOM 1412 O O . ALA A 1 179 ? 18.604 -26.475 -39.647 1.00 80.62 179 ALA A O 1
ATOM 1413 N N . GLN A 1 180 ? 19.721 -28.317 -40.278 1.00 80.31 180 GLN A N 1
ATOM 1414 C CA . GLN A 1 180 ? 19.830 -28.875 -38.934 1.00 80.31 180 GLN A CA 1
ATOM 1415 C C . GLN A 1 180 ? 20.675 -27.989 -38.007 1.00 80.31 180 GLN A C 1
ATOM 1417 O O . GLN A 1 180 ? 20.287 -27.764 -36.863 1.00 80.31 180 GLN A O 1
ATOM 1422 N N . GLU A 1 181 ? 21.772 -27.423 -38.510 1.00 77.62 181 GLU A N 1
ATOM 1423 C CA . GLU A 1 181 ? 22.644 -26.520 -37.750 1.00 77.62 181 GLU A CA 1
ATOM 1424 C C . GLU A 1 181 ? 21.939 -25.198 -37.388 1.00 77.62 181 GLU A C 1
ATOM 1426 O O . GLU A 1 181 ? 22.048 -24.722 -36.258 1.00 77.62 181 GLU A O 1
ATOM 1431 N N . LEU A 1 182 ? 21.125 -24.650 -38.299 1.00 76.94 182 LEU A N 1
ATOM 1432 C CA . LEU A 1 182 ? 20.304 -23.459 -38.040 1.00 76.94 182 LEU A CA 1
ATOM 1433 C C . LEU A 1 182 ? 19.206 -23.706 -36.991 1.00 76.94 182 LEU A C 1
ATOM 1435 O O . LEU A 1 182 ? 18.928 -22.821 -36.182 1.00 76.94 182 LEU A O 1
ATOM 1439 N N . PHE A 1 183 ? 18.597 -24.897 -36.975 1.00 74.25 183 PHE A N 1
ATOM 1440 C CA . PHE A 1 183 ? 17.612 -25.263 -35.948 1.00 74.25 183 PHE A CA 1
ATOM 1441 C C . PHE A 1 183 ? 18.249 -25.514 -34.577 1.00 74.25 183 PHE A C 1
ATOM 1443 O O . PHE A 1 183 ? 17.621 -25.218 -33.564 1.00 74.25 183 PHE A O 1
ATOM 1450 N N . SER A 1 184 ? 19.481 -26.024 -34.529 1.00 72.06 184 SER A N 1
ATOM 1451 C CA . SER A 1 184 ? 20.224 -26.182 -33.274 1.00 72.06 184 SER A CA 1
ATOM 1452 C C . SER A 1 184 ? 20.694 -24.842 -32.702 1.00 72.06 184 SER A C 1
ATOM 1454 O O . SER A 1 184 ? 20.571 -24.635 -31.502 1.00 72.06 184 SER A O 1
ATOM 1456 N N . ILE A 1 185 ? 21.130 -23.903 -33.547 1.00 66.25 185 ILE A N 1
ATOM 1457 C CA . ILE A 1 185 ? 21.501 -22.541 -33.121 1.00 66.25 185 ILE A CA 1
ATOM 1458 C C . ILE A 1 185 ? 20.310 -21.773 -32.530 1.00 66.25 185 ILE A C 1
ATOM 1460 O O . ILE A 1 185 ? 20.481 -21.037 -31.568 1.00 66.25 185 ILE A O 1
ATOM 1464 N N . GLY A 1 186 ? 19.094 -21.968 -33.050 1.00 57.88 186 GLY A N 1
ATOM 1465 C CA . GLY A 1 186 ? 17.891 -21.329 -32.501 1.00 57.88 186 GLY A CA 1
ATOM 1466 C C . GLY A 1 186 ? 17.392 -21.915 -31.173 1.00 57.88 186 GLY A C 1
ATOM 1467 O O . GLY A 1 186 ? 16.530 -21.309 -30.546 1.00 57.88 186 GLY A O 1
ATOM 1468 N N . ALA A 1 187 ? 17.895 -23.081 -30.754 1.00 57.56 187 ALA A N 1
ATOM 1469 C CA . ALA A 1 187 ? 17.466 -23.766 -29.532 1.00 57.56 187 ALA A CA 1
ATOM 1470 C C . ALA A 1 187 ? 18.386 -23.509 -28.324 1.00 57.56 187 ALA A C 1
ATOM 1472 O O . ALA A 1 187 ? 18.010 -23.844 -27.205 1.00 57.56 187 ALA A O 1
ATOM 1473 N N . GLU A 1 188 ? 19.573 -22.928 -28.530 1.00 55.97 188 GLU A N 1
ATOM 1474 C CA . GLU A 1 188 ? 20.531 -22.621 -27.454 1.00 55.97 188 GLU A CA 1
ATOM 1475 C C . GLU A 1 188 ? 20.351 -21.210 -26.853 1.00 55.97 188 GLU A C 1
ATOM 1477 O O . GLU A 1 188 ? 20.966 -20.907 -25.835 1.00 55.97 188 GLU A O 1
ATOM 1482 N N . ASP A 1 189 ? 19.476 -20.374 -27.427 1.00 55.09 189 ASP A N 1
ATOM 1483 C CA . ASP A 1 189 ? 19.211 -18.994 -26.979 1.00 55.09 189 ASP A CA 1
ATOM 1484 C C . ASP A 1 189 ? 17.934 -18.844 -26.102 1.00 55.09 189 ASP A C 1
ATOM 1486 O O . ASP A 1 189 ? 17.533 -17.720 -25.791 1.00 55.09 189 ASP A O 1
ATOM 1490 N N . GLU A 1 190 ? 17.284 -19.945 -25.687 1.00 54.25 190 GLU A N 1
ATOM 1491 C CA . GLU A 1 190 ? 16.051 -19.932 -24.860 1.00 54.25 190 GLU A CA 1
ATOM 1492 C C . GLU A 1 190 ? 16.196 -20.451 -23.405 1.00 54.25 190 GLU A C 1
ATOM 1494 O O . GLU A 1 190 ? 15.176 -20.603 -22.729 1.00 54.25 190 GLU A O 1
ATOM 1499 N N . ASP A 1 191 ? 17.415 -20.637 -22.875 1.00 44.72 191 ASP A N 1
ATOM 1500 C CA . ASP A 1 191 ? 17.655 -20.932 -21.438 1.00 44.72 191 ASP A CA 1
ATOM 1501 C C . ASP A 1 191 ? 18.319 -19.770 -20.664 1.00 44.72 191 ASP A C 1
ATOM 1503 O O . ASP A 1 191 ? 19.402 -19.289 -21.076 1.00 44.72 191 ASP A O 1
#